Protein 3D55 (pdb70)

B-factor: mean 44.6, std 12.55, range [19.06, 83.66]

Sequence (320 aa):
MSISASEARQRLFPLIEQVNTDHQPVRITSRAGDAVLMSADDYDAWQETVYLLRSPENARRLMEAVARMSISASEARQRLFPLIEQVNTDHQPVRITSRAGDAVLMSADDYDAWQETVYLLRSPENARRLMEAVARDKAGHSAFTKSVDELRMMSISASEARQRLFPLIEQVNTDHQQPVRITSRAGDAVLMSADDYDAWQETVYLLRSPENARRLMEAVARDKAGHSAFTKSVDELREMMSISASEARQRLFPLIEQVNTDHQPVRITSRAGDAVLMSADDYDAWQETVYLLRSPENARRLMEAVSAFTKSVDELREMAGG

CATH classification: 3.40.1620.10 (+1 more: 6.10.250.330)

InterPro domains:
  IPR006442 Type II toxin-antitoxin system, antitoxin Phd/YefM [PF02604] (2-72)
  IPR036165 YefM-like superfamily [SSF143120] (3-73)
  IPR051405 phD/YefM antitoxin [PTHR33713] (2-87)

Structure (mmCIF, N/CA/C/O backbone):
data_3D55
#
_entry.id   3D55
#
_cell.length_a   64.848
_cell.length_b   64.776
_cell.length_c   83.486
_cell.angle_alpha   90.00
_cell.angle_beta   90.00
_cell.angle_gamma   90.00
#
_symmetry.space_group_name_H-M   'P 21 21 21'
#
loop_
_entity.id
_entity.type
_entity.pdbx_description
1 polymer 'Uncharacterized protein Rv3357/MT3465'
2 non-polymer 'SULFATE ION'
3 water water
#
loop_
_atom_site.group_PDB
_atom_site.id
_atom_site.type_symbol
_atom_site.label_atom_id
_atom_site.label_alt_id
_atom_site.label_comp_id
_atom_site.label_asym_id
_atom_site.label_entity_id
_atom_site.label_seq_id
_atom_site.pdbx_PDB_ins_code
_atom_site.Cartn_x
_atom_site.Cartn_y
_atom_site.Cartn_z
_atom_site.occupancy
_atom_site.B_iso_or_equiv
_atom_site.auth_seq_id
_atom_site.auth_comp_id
_atom_site.auth_asym_id
_atom_site.auth_atom_id
_atom_site.pdbx_PDB_model_num
ATOM 1 N N . MET A 1 1 ? 17.182 7.322 46.238 1.00 54.60 1 MET A N 1
ATOM 2 C CA . MET A 1 1 ? 17.060 6.116 47.173 1.00 53.35 1 MET A CA 1
ATOM 3 C C . MET A 1 1 ? 15.625 5.534 47.237 1.00 53.35 1 MET A C 1
ATOM 4 O O . MET A 1 1 ? 14.635 6.093 46.672 1.00 48.83 1 MET A O 1
ATOM 9 N N . SER A 1 2 ? 15.563 4.371 47.907 1.00 52.70 2 SER A N 1
ATOM 10 C CA . SER A 1 2 ? 14.432 3.472 47.910 1.00 53.40 2 SER A CA 1
ATOM 11 C C . SER A 1 2 ? 14.496 2.635 49.202 1.00 54.40 2 SER A C 1
ATOM 12 O O . SER A 1 2 ? 15.314 1.719 49.279 1.00 54.17 2 SER A O 1
ATOM 15 N N . ILE A 1 3 ? 13.627 2.945 50.172 1.00 54.07 3 ILE A N 1
ATOM 16 C CA . ILE A 1 3 ? 13.764 2.509 51.558 1.00 53.54 3 ILE A CA 1
ATOM 17 C C . ILE A 1 3 ? 12.386 2.145 52.207 1.00 53.11 3 ILE A C 1
ATOM 18 O O . ILE A 1 3 ? 11.300 2.304 51.571 1.00 51.57 3 ILE A O 1
ATOM 23 N N . SER A 1 4 ? 12.412 1.664 53.460 1.00 51.71 4 SER A N 1
ATOM 24 C CA . SER A 1 4 ? 11.160 1.381 54.205 1.00 49.52 4 SER A CA 1
ATOM 25 C C . SER A 1 4 ? 10.763 2.586 55.011 1.00 49.34 4 SER A C 1
ATOM 26 O O . SER A 1 4 ? 11.628 3.373 55.384 1.00 49.46 4 SER A O 1
ATOM 29 N N . ALA A 1 5 ? 9.478 2.694 55.352 1.00 49.41 5 ALA A N 1
ATOM 30 C CA . ALA A 1 5 ? 8.991 3.718 56.317 1.00 49.58 5 ALA A CA 1
ATOM 31 C C . ALA A 1 5 ? 9.718 3.795 57.640 1.00 50.55 5 ALA A C 1
ATOM 32 O O . ALA A 1 5 ? 10.073 4.893 58.068 1.00 51.30 5 ALA A O 1
ATOM 34 N N . SER A 1 6 ? 9.941 2.659 58.327 1.00 49.93 6 SER A N 1
ATOM 35 C CA . SER A 1 6 ? 10.788 2.766 59.540 1.00 49.29 6 SER A CA 1
ATOM 36 C C . SER A 1 6 ? 12.189 3.206 59.138 1.00 47.20 6 SER A C 1
ATOM 37 O O . SER A 1 6 ? 12.723 4.109 59.710 1.00 45.72 6 SER A O 1
ATOM 40 N N . GLU A 1 7 ? 12.783 2.586 58.107 1.00 48.76 7 GLU A N 1
ATOM 41 C CA . GLU A 1 7 ? 14.118 3.040 57.696 1.00 48.70 7 GLU A CA 1
ATOM 42 C C . GLU A 1 7 ? 14.002 4.567 57.387 1.00 49.24 7 GLU A C 1
ATOM 43 O O . GLU A 1 7 ? 14.828 5.358 57.792 1.00 49.66 7 GLU A O 1
ATOM 49 N N . ALA A 1 8 ? 12.902 4.972 56.763 1.00 48.25 8 ALA A N 1
ATOM 50 C CA . ALA A 1 8 ? 12.728 6.396 56.360 1.00 48.09 8 ALA A CA 1
ATOM 51 C C . ALA A 1 8 ? 12.406 7.322 57.555 1.00 48.02 8 ALA A C 1
ATOM 52 O O . ALA A 1 8 ? 12.766 8.484 57.584 1.00 41.70 8 ALA A O 1
ATOM 54 N N . ARG A 1 9 ? 11.700 6.774 58.545 1.00 49.65 9 ARG A N 1
ATOM 55 C CA . ARG A 1 9 ? 11.490 7.510 59.765 1.00 51.36 9 ARG A CA 1
ATOM 56 C C . ARG A 1 9 ? 12.786 7.825 60.539 1.00 52.07 9 ARG A C 1
ATOM 57 O O . ARG A 1 9 ? 13.057 8.962 60.888 1.00 51.91 9 ARG A O 1
ATOM 65 N N . GLN A 1 10 ? 13.632 6.842 60.784 1.00 53.74 10 GLN A N 1
ATOM 66 C CA . GLN A 1 10 ? 14.750 7.202 61.642 1.00 55.12 10 GLN A CA 1
ATOM 67 C C . GLN A 1 10 ? 15.763 8.035 60.847 1.00 55.12 10 GLN A C 1
ATOM 68 O O . GLN A 1 10 ? 16.326 9.020 61.357 1.00 52.13 10 GLN A O 1
ATOM 74 N N . ARG A 1 11 ? 15.859 7.719 59.545 1.00 54.96 11 ARG A N 1
ATOM 75 C CA . ARG A 1 11 ? 16.779 8.434 58.675 1.00 54.32 11 ARG A CA 1
ATOM 76 C C . ARG A 1 11 ? 16.227 9.755 58.093 1.00 54.24 11 ARG A C 1
ATOM 77 O O . ARG A 1 11 ? 16.865 10.343 57.233 1.00 55.09 11 ARG A O 1
ATOM 85 N N . LEU A 1 12 ? 15.060 10.227 58.546 1.00 53.05 12 LEU A N 1
ATOM 86 C CA . LEU A 1 12 ? 14.405 11.376 57.877 1.00 51.03 12 LEU A CA 1
ATOM 87 C C . LEU A 1 12 ? 15.208 12.655 57.672 1.00 49.52 12 LEU A C 1
ATOM 88 O O . LEU A 1 12 ? 15.037 13.286 56.646 1.00 49.36 12 LEU A O 1
ATOM 93 N N . PHE A 1 13 ? 16.002 13.112 58.636 1.00 48.40 13 PHE A N 1
ATOM 94 C CA . PHE A 1 13 ? 16.771 14.402 58.453 1.00 45.53 13 PHE A CA 1
ATOM 95 C C . PHE A 1 13 ? 17.887 14.349 57.353 1.00 44.70 13 PHE A C 1
ATOM 96 O O . PHE A 1 13 ? 18.064 15.290 56.605 1.00 41.05 13 PHE A O 1
ATOM 104 N N . PRO A 1 14 ? 18.666 13.251 57.321 1.00 43.71 14 PRO A N 1
ATOM 105 C CA . PRO A 1 14 ? 19.690 13.167 56.267 1.00 42.81 14 PRO A CA 1
ATOM 106 C C . PRO A 1 14 ? 19.009 13.025 54.888 1.00 41.74 14 PRO A C 1
ATOM 107 O O . PRO A 1 14 ? 19.504 13.532 53.934 1.00 42.51 14 PRO A O 1
ATOM 111 N N . LEU A 1 15 ? 17.870 12.373 54.863 1.00 42.40 15 LEU A N 1
ATOM 112 C CA . LEU A 1 15 ? 17.007 12.262 53.649 1.00 39.97 15 LEU A CA 1
ATOM 113 C C . LEU A 1 15 ? 16.657 13.614 53.125 1.00 38.87 15 LEU A C 1
ATOM 114 O O . LEU A 1 15 ? 16.780 13.850 51.931 1.00 35.55 15 LEU A O 1
ATOM 119 N N . ILE A 1 16 ? 16.294 14.549 53.972 1.00 39.79 16 ILE A N 1
ATOM 120 C CA . ILE A 1 16 ? 16.070 15.917 53.531 1.00 38.42 16 ILE A CA 1
ATOM 121 C C . ILE A 1 16 ? 17.303 16.678 53.030 1.00 38.45 16 ILE A C 1
ATOM 122 O O . ILE A 1 16 ? 17.205 17.477 52.147 1.00 35.38 16 ILE A O 1
ATOM 127 N N . GLU A 1 17 ? 18.466 16.437 53.592 1.00 38.96 17 GLU A N 1
ATOM 128 C CA . GLU A 1 17 ? 19.610 17.054 53.005 1.00 40.37 17 GLU A CA 1
ATOM 129 C C . GLU A 1 17 ? 19.823 16.288 51.678 1.00 38.54 17 GLU A C 1
ATOM 130 O O . GLU A 1 17 ? 20.199 16.916 50.670 1.00 37.75 17 GLU A O 1
ATOM 136 N N . GLN A 1 18 ? 19.619 14.965 51.678 1.00 34.95 18 GLN A N 1
ATOM 137 C CA . GLN A 1 18 ? 19.967 14.221 50.424 1.00 36.87 18 GLN A CA 1
ATOM 138 C C . GLN A 1 18 ? 19.153 14.745 49.222 1.00 36.75 18 GLN A C 1
ATOM 139 O O . GLN A 1 18 ? 19.685 15.131 48.193 1.00 35.08 18 GLN A O 1
ATOM 145 N N . VAL A 1 19 ? 17.855 14.924 49.449 1.00 36.52 19 VAL A N 1
ATOM 146 C CA . VAL A 1 19 ? 16.927 15.417 48.410 1.00 33.61 19 VAL A CA 1
ATOM 147 C C . VAL A 1 19 ? 17.251 16.850 47.889 1.00 34.02 19 VAL A C 1
ATOM 148 O O . VAL A 1 19 ? 17.247 17.129 46.649 1.00 34.10 19 VAL A O 1
ATOM 152 N N . ASN A 1 20 ? 17.578 17.754 48.809 1.00 32.75 20 ASN A N 1
ATOM 153 C CA . ASN A 1 20 ? 18.083 19.080 48.472 1.00 33.45 20 ASN A CA 1
ATOM 154 C C . ASN A 1 20 ? 19.425 19.139 47.876 1.00 33.88 20 ASN A C 1
ATOM 155 O O . ASN A 1 20 ? 19.847 20.210 47.490 1.00 32.64 20 ASN A O 1
ATOM 160 N N . THR A 1 21 ? 20.126 17.999 47.788 1.00 33.34 21 THR A N 1
ATOM 161 C CA . THR A 1 21 ? 21.446 18.005 47.254 1.00 33.83 21 THR A CA 1
ATOM 162 C C . THR A 1 21 ? 21.580 17.271 45.933 1.00 33.38 21 THR A C 1
ATOM 163 O O . THR A 1 21 ? 22.022 17.912 44.957 1.00 28.46 21 THR A O 1
ATOM 167 N N . ASP A 1 22 ? 21.180 15.979 45.902 1.00 33.81 22 ASP A N 1
ATOM 168 C CA . ASP A 1 22 ? 21.289 15.160 44.666 1.00 35.23 22 ASP A CA 1
ATOM 169 C C . ASP A 1 22 ? 19.993 15.297 43.842 1.00 36.84 22 ASP A C 1
ATOM 170 O O . ASP A 1 22 ? 19.881 14.716 42.786 1.00 35.40 22 ASP A O 1
ATOM 175 N N . HIS A 1 23 ? 18.993 16.043 44.353 1.00 35.64 23 HIS A N 1
ATOM 176 C CA . HIS A 1 23 ? 17.750 16.282 43.608 1.00 36.07 23 HIS A CA 1
ATOM 177 C C . HIS A 1 23 ? 17.009 15.047 43.028 1.00 38.05 23 HIS A C 1
ATOM 178 O O . HIS A 1 23 ? 16.332 15.115 42.000 1.00 41.02 23 HIS A O 1
ATOM 185 N N . GLN A 1 24 ? 17.176 13.928 43.691 1.00 36.87 24 GLN A N 1
ATOM 186 C CA . GLN A 1 24 ? 16.620 12.674 43.254 1.00 36.74 24 GLN A CA 1
ATOM 187 C C . GLN A 1 24 ? 15.517 12.344 44.250 1.00 35.24 24 GLN A C 1
ATOM 188 O O . GLN A 1 24 ? 15.648 12.631 45.455 1.00 38.46 24 GLN A O 1
ATOM 194 N N . PRO A 1 25 ? 14.388 11.810 43.782 1.00 36.42 25 PRO A N 1
ATOM 195 C CA . PRO A 1 25 ? 13.403 11.619 44.855 1.00 31.74 25 PRO A CA 1
ATOM 196 C C . PRO A 1 25 ? 13.714 10.339 45.698 1.00 34.17 25 PRO A C 1
ATOM 197 O O . PRO A 1 25 ? 14.514 9.467 45.283 1.00 34.52 25 PRO A O 1
ATOM 201 N N . VAL A 1 26 ? 13.109 10.233 46.887 1.00 29.49 26 VAL A N 1
ATOM 202 C CA . VAL A 1 26 ? 13.282 9.020 47.711 1.00 30.78 26 VAL A CA 1
ATOM 203 C C . VAL A 1 26 ? 11.954 8.338 47.832 1.00 33.35 26 VAL A C 1
ATOM 204 O O . VAL A 1 26 ? 11.029 8.966 48.392 1.00 31.71 26 VAL A O 1
ATOM 208 N N . ARG A 1 27 ? 11.883 7.107 47.308 1.00 34.49 27 ARG A N 1
ATOM 209 C CA . ARG A 1 27 ? 10.735 6.176 47.444 1.00 42.74 27 ARG A CA 1
ATOM 210 C C . ARG A 1 27 ? 10.733 5.458 48.790 1.00 45.50 27 ARG A C 1
ATOM 211 O O . ARG A 1 27 ? 11.703 4.758 49.153 1.00 44.49 27 ARG A O 1
ATOM 219 N N . ILE A 1 28 ? 9.659 5.697 49.537 1.00 48.79 28 ILE A N 1
ATOM 220 C CA . ILE A 1 28 ? 9.465 5.117 50.851 1.00 50.66 28 ILE A CA 1
ATOM 221 C C . ILE A 1 28 ? 8.346 4.086 50.735 1.00 53.18 28 ILE A C 1
ATOM 222 O O . ILE A 1 28 ? 7.199 4.417 50.319 1.00 52.16 28 ILE A O 1
ATOM 227 N N . THR A 1 29 ? 8.704 2.851 51.081 1.00 54.97 29 THR A N 1
ATOM 228 C CA . THR A 1 29 ? 7.789 1.709 51.175 1.00 58.61 29 THR A CA 1
ATOM 229 C C . THR A 1 29 ? 7.057 1.657 52.518 1.00 59.25 29 THR A C 1
ATOM 230 O O . THR A 1 29 ? 7.568 2.080 53.528 1.00 60.61 29 THR A O 1
ATOM 234 N N . SER A 1 30 ? 5.817 1.204 52.520 1.00 61.23 30 SER A N 1
ATOM 235 C CA . SER A 1 30 ? 5.091 0.954 53.774 1.00 61.99 30 SER A CA 1
ATOM 236 C C . SER A 1 30 ? 3.865 0.243 53.328 1.00 63.16 30 SER A C 1
ATOM 237 O O . SER A 1 30 ? 3.431 0.446 52.209 1.00 63.84 30 SER A O 1
ATOM 240 N N . ARG A 1 31 ? 3.300 -0.589 54.203 1.00 64.83 31 ARG A N 1
ATOM 241 C CA . ARG A 1 31 ? 2.096 -1.366 53.870 1.00 65.21 31 ARG A CA 1
ATOM 242 C C . ARG A 1 31 ? 0.860 -0.449 53.799 1.00 63.89 31 ARG A C 1
ATOM 243 O O . ARG A 1 31 ? -0.222 -0.873 53.442 1.00 64.72 31 ARG A O 1
ATOM 251 N N . ALA A 1 32 ? 1.064 0.828 54.084 1.00 63.45 32 ALA A N 1
ATOM 252 C CA . ALA A 1 32 ? 0.009 1.834 54.137 1.00 60.88 32 ALA A CA 1
ATOM 253 C C . ALA A 1 32 ? -0.003 2.718 52.860 1.00 59.40 32 ALA A C 1
ATOM 254 O O . ALA A 1 32 ? -0.723 3.744 52.781 1.00 59.98 32 ALA A O 1
ATOM 256 N N . GLY A 1 33 ? 0.789 2.320 51.862 1.00 56.24 33 GLY A N 1
ATOM 257 C CA . GLY A 1 33 ? 1.000 3.131 50.658 1.00 51.84 33 GLY A CA 1
ATOM 258 C C . GLY A 1 33 ? 2.476 3.539 50.529 1.00 49.26 33 GLY A C 1
ATOM 259 O O . GLY A 1 33 ? 3.187 3.647 51.500 1.00 46.95 33 GLY A O 1
ATOM 260 N N . ASP A 1 34 ? 2.937 3.686 49.288 1.00 46.45 34 ASP A N 1
ATOM 261 C CA . ASP A 1 34 ? 4.270 4.149 49.051 1.00 43.49 34 ASP A CA 1
ATOM 262 C C . ASP A 1 34 ? 4.184 5.681 48.991 1.00 38.89 34 ASP A C 1
ATOM 263 O O . ASP A 1 34 ? 3.119 6.276 48.685 1.00 35.08 34 ASP A O 1
ATOM 268 N N . ALA A 1 35 ? 5.305 6.327 49.288 1.00 36.31 35 ALA A N 1
ATOM 269 C CA . ALA A 1 35 ? 5.354 7.761 49.236 1.00 32.81 35 ALA A CA 1
ATOM 270 C C . ALA A 1 35 ? 6.703 8.119 48.634 1.00 32.84 35 ALA A C 1
ATOM 271 O O . ALA A 1 35 ? 7.572 7.296 48.623 1.00 32.52 35 ALA A O 1
ATOM 273 N N . VAL A 1 36 ? 6.793 9.293 48.016 1.00 30.33 36 VAL A N 1
ATOM 274 C CA . VAL A 1 36 ? 8.058 9.892 47.541 1.00 31.09 36 VAL A CA 1
ATOM 275 C C . VAL A 1 36 ? 8.407 11.147 48.389 1.00 28.63 36 VAL A C 1
ATOM 276 O O . VAL A 1 36 ? 7.545 11.906 48.669 1.00 28.46 36 VAL A O 1
ATOM 280 N N . LEU A 1 37 ? 9.658 11.285 48.764 1.00 28.95 37 LEU A N 1
ATOM 281 C CA . LEU A 1 37 ? 10.156 12.405 49.514 1.00 29.18 37 LEU A CA 1
ATOM 282 C C . LEU A 1 37 ? 10.964 13.095 48.463 1.00 29.33 37 LEU A C 1
ATOM 283 O O . LEU A 1 37 ? 11.843 12.436 47.862 1.00 28.02 37 LEU A O 1
ATOM 288 N N . MET A 1 38 ? 10.643 14.349 48.117 1.00 26.89 38 MET A N 1
ATOM 289 C CA . MET A 1 38 ? 11.521 15.122 47.214 1.00 30.22 38 MET A CA 1
ATOM 290 C C . MET A 1 38 ? 11.832 16.534 47.719 1.00 30.17 38 MET A C 1
ATOM 291 O O . MET A 1 38 ? 11.170 17.018 48.613 1.00 26.56 38 MET A O 1
ATOM 296 N N . SER A 1 39 ? 12.780 17.223 47.073 1.00 30.78 39 SER A N 1
ATOM 297 C CA . SER A 1 39 ? 13.139 18.536 47.640 1.00 33.38 39 SER A CA 1
ATOM 298 C C . SER A 1 39 ? 12.027 19.515 47.293 1.00 35.26 39 SER A C 1
ATOM 299 O O . SER A 1 39 ? 11.282 19.320 46.281 1.00 32.66 39 SER A O 1
ATOM 302 N N . ALA A 1 40 ? 11.847 20.542 48.136 1.00 31.90 40 ALA A N 1
ATOM 303 C CA . ALA A 1 40 ? 10.783 21.460 47.923 1.00 31.85 40 ALA A CA 1
ATOM 304 C C . ALA A 1 40 ? 10.903 22.383 46.725 1.00 31.97 40 ALA A C 1
ATOM 305 O O . ALA A 1 40 ? 9.913 22.654 46.101 1.00 31.80 40 ALA A O 1
ATOM 307 N N . ASP A 1 41 ? 12.139 22.833 46.444 1.00 33.73 41 ASP A N 1
ATOM 308 C CA . ASP A 1 41 ? 12.546 23.521 45.246 1.00 32.61 41 ASP A CA 1
ATOM 309 C C . ASP A 1 41 ? 12.201 22.722 43.939 1.00 33.84 41 ASP A C 1
ATOM 310 O O . ASP A 1 41 ? 11.635 23.292 42.968 1.00 32.57 41 ASP A O 1
ATOM 315 N N . ASP A 1 42 ? 12.421 21.384 43.963 1.00 32.75 42 ASP A N 1
ATOM 316 C CA . ASP A 1 42 ? 12.055 20.545 42.847 1.00 29.96 42 ASP A CA 1
ATOM 317 C C . ASP A 1 42 ? 10.577 20.497 42.694 1.00 29.49 42 ASP A C 1
ATOM 318 O O . ASP A 1 42 ? 10.074 20.666 41.597 1.00 28.51 42 ASP A O 1
ATOM 323 N N . TYR A 1 43 ? 9.826 20.235 43.779 1.00 27.62 43 TYR A N 1
ATOM 324 C CA . TYR A 1 43 ? 8.403 20.233 43.643 1.00 28.20 43 TYR A CA 1
ATOM 325 C C . TYR A 1 43 ? 7.802 21.547 43.039 1.00 30.38 43 TYR A C 1
ATOM 326 O O . TYR A 1 43 ? 6.845 21.515 42.237 1.00 29.62 43 TYR A O 1
ATOM 335 N N . ASP A 1 44 ? 8.209 22.669 43.650 1.00 30.18 44 ASP A N 1
ATOM 336 C CA . ASP A 1 44 ? 7.766 24.019 43.237 1.00 32.75 44 ASP A CA 1
ATOM 337 C C . ASP A 1 44 ? 8.177 24.268 41.840 1.00 30.64 44 ASP A C 1
ATOM 338 O O . ASP A 1 44 ? 7.389 24.798 41.139 1.00 32.99 44 ASP A O 1
ATOM 343 N N . ALA A 1 45 ? 9.422 24.008 41.448 1.00 28.95 45 ALA A N 1
ATOM 344 C CA . ALA A 1 45 ? 9.734 24.275 40.044 1.00 32.28 45 ALA A CA 1
ATOM 345 C C . ALA A 1 45 ? 8.877 23.433 39.080 1.00 31.93 45 ALA A C 1
ATOM 346 O O . ALA A 1 45 ? 8.533 23.894 37.977 1.00 29.86 45 ALA A O 1
ATOM 348 N N . TRP A 1 46 ? 8.625 22.154 39.463 1.00 30.25 46 TRP A N 1
ATOM 349 C CA . TRP A 1 46 ? 7.811 21.271 38.586 1.00 30.74 46 TRP A CA 1
ATOM 350 C C . TRP A 1 46 ? 6.410 21.786 38.415 1.00 30.55 46 TRP A C 1
ATOM 351 O O . TRP A 1 46 ? 5.937 22.062 37.304 1.00 32.52 46 TRP A O 1
ATOM 362 N N . GLN A 1 47 ? 5.736 21.992 39.534 1.00 29.77 47 GLN A N 1
ATOM 363 C CA . GLN A 1 47 ? 4.397 22.518 39.484 1.00 30.42 47 GLN A CA 1
ATOM 364 C C . GLN A 1 47 ? 4.334 23.863 38.762 1.00 30.72 47 GLN A C 1
ATOM 365 O O . GLN A 1 47 ? 3.387 24.091 37.963 1.00 29.01 47 GLN A O 1
ATOM 371 N N . GLU A 1 48 ? 5.342 24.712 38.978 1.00 30.91 48 GLU A N 1
ATOM 372 C CA . GLU A 1 48 ? 5.309 26.097 38.300 1.00 32.35 48 GLU A CA 1
ATOM 373 C C . GLU A 1 48 ? 5.460 25.956 36.777 1.00 30.01 48 GLU A C 1
ATOM 374 O O . GLU A 1 48 ? 4.906 26.677 35.982 1.00 29.64 48 GLU A O 1
ATOM 380 N N . THR A 1 49 ? 6.323 25.037 36.386 1.00 29.63 49 THR A N 1
ATOM 381 C CA . THR A 1 49 ? 6.589 24.823 34.931 1.00 27.50 49 THR A CA 1
ATOM 382 C C . THR A 1 49 ? 5.337 24.300 34.260 1.00 29.42 49 THR A C 1
ATOM 383 O O . THR A 1 49 ? 4.922 24.782 33.178 1.00 28.68 49 THR A O 1
ATOM 387 N N . VAL A 1 50 ? 4.658 23.361 34.947 1.00 27.31 50 VAL A N 1
ATOM 388 C CA . VAL A 1 50 ? 3.483 22.810 34.432 1.00 29.04 50 VAL A CA 1
ATOM 389 C C . VAL A 1 50 ? 2.393 23.898 34.242 1.00 29.81 50 VAL A C 1
ATOM 390 O O . VAL A 1 50 ? 1.672 23.935 33.201 1.00 30.96 50 VAL A O 1
ATOM 394 N N . TYR A 1 51 ? 2.263 24.763 35.273 1.00 29.80 51 TYR A N 1
ATOM 395 C CA . TYR A 1 51 ? 1.301 25.888 35.238 1.00 33.60 51 TYR A CA 1
ATOM 396 C C . TYR A 1 51 ? 1.604 26.838 34.062 1.00 32.64 51 TYR A C 1
ATOM 397 O O . TYR A 1 51 ? 0.696 27.297 33.360 1.00 32.98 51 TYR A O 1
ATOM 406 N N . LEU A 1 52 ? 2.891 27.096 33.842 1.00 34.43 52 LEU A N 1
ATOM 407 C CA . LEU A 1 52 ? 3.350 28.035 32.764 1.00 34.49 52 LEU A CA 1
ATOM 408 C C . LEU A 1 52 ? 3.111 27.442 31.369 1.00 36.14 52 LEU A C 1
ATOM 409 O O . LEU A 1 52 ? 2.861 28.191 30.355 1.00 34.64 52 LEU A O 1
ATOM 414 N N . LEU A 1 53 ? 3.236 26.108 31.294 1.00 34.11 53 LEU A N 1
ATOM 415 C CA . LEU A 1 53 ? 2.912 25.330 30.086 1.00 32.15 53 LEU A CA 1
ATOM 416 C C . LEU A 1 53 ? 1.461 25.422 29.602 1.00 34.33 53 LEU A C 1
ATOM 417 O O . LEU A 1 53 ? 1.116 24.878 28.532 1.00 32.97 53 LEU A O 1
ATOM 422 N N . ARG A 1 54 ? 0.567 25.998 30.394 1.00 35.45 54 ARG A N 1
ATOM 423 C CA . ARG A 1 54 ? -0.765 26.319 29.887 1.00 36.79 54 ARG A CA 1
ATOM 424 C C . ARG A 1 54 ? -0.732 27.126 28.565 1.00 37.86 54 ARG A C 1
ATOM 425 O O . ARG A 1 54 ? -1.623 26.999 27.729 1.00 37.67 54 ARG A O 1
ATOM 433 N N . SER A 1 55 ? 0.236 28.002 28.401 1.00 38.75 55 SER A N 1
ATOM 434 C CA . SER A 1 55 ? 0.253 28.737 27.116 1.00 40.87 55 SER A CA 1
ATOM 435 C C . SER A 1 55 ? 1.438 28.290 26.376 1.00 40.32 55 SER A C 1
ATOM 436 O O . SER A 1 55 ? 2.500 28.271 26.929 1.00 42.89 55 SER A O 1
ATOM 439 N N . PRO A 1 56 ? 1.270 27.960 25.119 1.00 41.05 56 PRO A N 1
ATOM 440 C CA . PRO A 1 56 ? 2.404 27.489 24.319 1.00 42.32 56 PRO A CA 1
ATOM 441 C C . PRO A 1 56 ? 3.379 28.599 23.991 1.00 42.86 56 PRO A C 1
ATOM 442 O O . PRO A 1 56 ? 4.552 28.347 23.654 1.00 43.70 56 PRO A O 1
ATOM 446 N N . GLU A 1 57 ? 2.864 29.824 23.988 1.00 43.19 57 GLU A N 1
ATOM 447 C CA . GLU A 1 57 ? 3.745 30.923 23.673 1.00 43.47 57 GLU A CA 1
ATOM 448 C C . GLU A 1 57 ? 4.772 31.091 24.786 1.00 43.49 57 GLU A C 1
ATOM 449 O O . GLU A 1 57 ? 5.922 31.379 24.487 1.00 42.84 57 GLU A O 1
ATOM 455 N N . ASN A 1 58 ? 4.340 30.846 26.039 1.00 42.55 58 ASN A N 1
ATOM 456 C CA . ASN A 1 58 ? 5.198 30.805 27.232 1.00 41.60 58 ASN A CA 1
ATOM 457 C C . ASN A 1 58 ? 6.380 29.891 27.068 1.00 41.03 58 ASN A C 1
ATOM 458 O O . ASN A 1 58 ? 7.513 30.255 27.414 1.00 42.74 58 ASN A O 1
ATOM 463 N N . ALA A 1 59 ? 6.146 28.710 26.486 1.00 39.77 59 ALA A N 1
ATOM 464 C CA . ALA A 1 59 ? 7.291 27.790 26.273 1.00 37.33 59 ALA A CA 1
ATOM 465 C C . ALA A 1 59 ? 8.334 28.463 25.357 1.00 35.52 59 ALA A C 1
ATOM 466 O O . ALA A 1 59 ? 9.543 28.487 25.596 1.00 35.55 59 ALA A O 1
ATOM 468 N N . ARG A 1 60 ? 7.819 29.101 24.311 1.00 37.79 60 ARG A N 1
ATOM 469 C CA . ARG A 1 60 ? 8.647 29.695 23.309 1.00 38.53 60 ARG A CA 1
ATOM 470 C C . ARG A 1 60 ? 9.440 30.825 23.982 1.00 39.33 60 ARG A C 1
ATOM 471 O O . ARG A 1 60 ? 10.657 30.977 23.722 1.00 40.73 60 ARG A O 1
ATOM 479 N N . ARG A 1 61 ? 8.765 31.522 24.887 1.00 38.23 61 ARG A N 1
ATOM 480 C CA . ARG A 1 61 ? 9.356 32.579 25.740 1.00 42.70 61 ARG A CA 1
ATOM 481 C C . ARG A 1 61 ? 10.324 32.015 26.804 1.00 41.31 61 ARG A C 1
ATOM 482 O O . ARG A 1 61 ? 11.372 32.581 27.027 1.00 40.77 61 ARG A O 1
ATOM 490 N N . LEU A 1 62 ? 9.994 30.881 27.415 1.00 42.94 62 LEU A N 1
ATOM 491 C CA . LEU A 1 62 ? 11.047 30.237 28.264 1.00 45.89 62 LEU A CA 1
ATOM 492 C C . LEU A 1 62 ? 12.252 29.968 27.378 1.00 47.50 62 LEU A C 1
ATOM 493 O O . LEU A 1 62 ? 13.321 30.503 27.600 1.00 47.67 62 LEU A O 1
ATOM 498 N N . MET A 1 63 ? 12.041 29.283 26.264 1.00 50.65 63 MET A N 1
ATOM 499 C CA . MET A 1 63 ? 13.141 28.963 25.349 1.00 51.39 63 MET A CA 1
ATOM 500 C C . MET A 1 63 ? 13.995 30.136 24.839 1.00 52.13 63 MET A C 1
ATOM 501 O O . MET A 1 63 ? 15.235 30.079 24.841 1.00 49.83 63 MET A O 1
ATOM 506 N N . GLU A 1 64 ? 13.333 31.158 24.291 1.00 54.46 64 GLU A N 1
ATOM 507 C CA . GLU A 1 64 ? 14.061 32.279 23.639 1.00 56.97 64 GLU A CA 1
ATOM 508 C C . GLU A 1 64 ? 15.012 32.970 24.630 1.00 57.62 64 GLU A C 1
ATOM 509 O O . GLU A 1 64 ? 16.131 33.430 24.284 1.00 58.32 64 GLU A O 1
ATOM 515 N N . ALA A 1 65 ? 14.558 32.958 25.875 1.00 58.15 65 ALA A N 1
ATOM 516 C CA . ALA A 1 65 ? 15.114 33.740 26.971 1.00 59.53 65 ALA A CA 1
ATOM 517 C C . ALA A 1 65 ? 16.383 33.090 27.539 1.00 60.18 65 ALA A C 1
ATOM 518 O O . ALA A 1 65 ? 17.377 33.787 27.760 1.00 59.22 65 ALA A O 1
ATOM 520 N N . VAL A 1 66 ? 16.336 31.765 27.766 1.00 60.23 66 VAL A N 1
ATOM 521 C CA . VAL A 1 66 ? 17.509 31.034 28.231 1.00 60.55 66 VAL A CA 1
ATOM 522 C C . VAL A 1 66 ? 18.630 31.242 27.214 1.00 62.03 66 VAL A C 1
ATOM 523 O O . VAL A 1 66 ? 19.794 31.434 27.593 1.00 62.08 66 VAL A O 1
ATOM 527 N N . ALA A 1 67 ? 18.251 31.260 25.935 1.00 63.83 67 ALA A N 1
ATOM 528 C CA . ALA A 1 67 ? 19.197 31.430 24.816 1.00 65.37 67 ALA A CA 1
ATOM 529 C C . ALA A 1 67 ? 19.744 32.875 24.647 1.00 66.61 67 ALA A C 1
ATOM 530 O O . ALA A 1 67 ? 20.537 33.125 23.743 1.00 66.41 67 ALA A O 1
ATOM 532 N N . ARG A 1 68 ? 19.344 33.806 25.529 1.00 67.09 68 ARG A N 1
ATOM 533 C CA . ARG A 1 68 ? 19.794 35.194 25.458 1.00 68.24 68 ARG A CA 1
ATOM 534 C C . ARG A 1 68 ? 21.253 35.390 25.846 1.00 68.38 68 ARG A C 1
ATOM 535 O O . ARG A 1 68 ? 22.089 35.713 24.996 1.00 69.07 68 ARG A O 1
ATOM 543 N N . MET B 1 1 ? 0.715 26.158 55.876 1.00 62.67 1 MET B N 1
ATOM 544 C CA . MET B 1 1 ? 0.239 24.809 56.289 1.00 62.43 1 MET B CA 1
ATOM 545 C C . MET B 1 1 ? 1.376 23.778 56.232 1.00 60.71 1 MET B C 1
ATOM 546 O O . MET B 1 1 ? 1.151 22.610 55.923 1.00 60.88 1 MET B O 1
ATOM 551 N N . SER B 1 2 ? 2.607 24.178 56.547 1.00 58.90 2 SER B N 1
ATOM 552 C CA . SER B 1 2 ? 3.687 23.165 56.597 1.00 56.81 2 SER B CA 1
ATOM 553 C C . SER B 1 2 ? 3.839 22.561 57.989 1.00 54.95 2 SER B C 1
ATOM 554 O O . SER B 1 2 ? 3.124 22.988 58.905 1.00 55.63 2 SER B O 1
ATOM 557 N N . ILE B 1 3 ? 4.725 21.555 58.114 1.00 51.32 3 ILE B N 1
ATOM 558 C CA . ILE B 1 3 ? 5.091 20.867 59.361 1.00 49.69 3 ILE B CA 1
ATOM 559 C C . ILE B 1 3 ? 6.581 20.668 59.439 1.00 48.81 3 ILE B C 1
ATOM 560 O O . ILE B 1 3 ? 7.228 20.388 58.404 1.00 47.21 3 ILE B O 1
ATOM 565 N N . SER B 1 4 ? 7.113 20.796 60.661 1.00 45.23 4 SER B N 1
ATOM 566 C CA . SER B 1 4 ? 8.537 20.737 60.896 1.00 43.26 4 SER B CA 1
ATOM 567 C C . SER B 1 4 ? 8.956 19.291 60.590 1.00 42.17 4 SER B C 1
ATOM 568 O O . SER B 1 4 ? 8.166 18.344 60.759 1.00 39.51 4 SER B O 1
ATOM 571 N N . ALA B 1 5 ? 10.208 19.138 60.236 1.00 40.26 5 ALA B N 1
ATOM 572 C CA . ALA B 1 5 ? 10.765 17.818 60.074 1.00 42.50 5 ALA B CA 1
ATOM 573 C C . ALA B 1 5 ? 10.598 16.969 61.354 1.00 43.07 5 ALA B C 1
ATOM 574 O O . ALA B 1 5 ? 10.155 15.806 61.280 1.00 43.23 5 ALA B O 1
ATOM 576 N N . SER B 1 6 ? 10.860 17.555 62.531 1.00 45.27 6 SER B N 1
ATOM 577 C CA . SER B 1 6 ? 10.753 16.776 63.793 1.00 46.15 6 SER B CA 1
ATOM 578 C C . SER B 1 6 ? 9.329 16.288 63.936 1.00 46.68 6 SER B C 1
ATOM 579 O O . SER B 1 6 ? 9.113 15.124 64.186 1.00 47.36 6 SER B O 1
ATOM 582 N N . GLU B 1 7 ? 8.353 17.162 63.731 1.00 45.88 7 GLU B N 1
ATOM 583 C CA . GLU B 1 7 ? 6.970 16.676 63.806 1.00 47.67 7 GLU B CA 1
ATOM 584 C C . GLU B 1 7 ? 6.735 15.573 62.759 1.00 47.04 7 GLU B C 1
ATOM 585 O O . GLU B 1 7 ? 6.059 14.562 63.040 1.00 45.72 7 GLU B O 1
ATOM 591 N N . ALA B 1 8 ? 7.385 15.720 61.591 1.00 46.34 8 ALA B N 1
ATOM 592 C CA . ALA B 1 8 ? 7.226 14.761 60.462 1.00 46.04 8 ALA B CA 1
ATOM 593 C C . ALA B 1 8 ? 7.802 13.403 60.797 1.00 46.06 8 ALA B C 1
ATOM 594 O O . ALA B 1 8 ? 7.227 12.354 60.452 1.00 47.66 8 ALA B O 1
ATOM 596 N N . ARG B 1 9 ? 8.953 13.395 61.467 1.00 46.76 9 ARG B N 1
ATOM 597 C CA . ARG B 1 9 ? 9.677 12.131 61.671 1.00 46.62 9 ARG B CA 1
ATOM 598 C C . ARG B 1 9 ? 8.878 11.327 62.678 1.00 47.62 9 ARG B C 1
ATOM 599 O O . ARG B 1 9 ? 8.700 10.095 62.546 1.00 44.87 9 ARG B O 1
ATOM 607 N N . GLN B 1 10 ? 8.292 12.080 63.604 1.00 48.79 10 GLN B N 1
ATOM 608 C CA . GLN B 1 10 ? 7.398 11.559 64.618 1.00 50.69 10 GLN B CA 1
ATOM 609 C C . GLN B 1 10 ? 6.219 10.861 63.995 1.00 50.62 10 GLN B C 1
ATOM 610 O O . GLN B 1 10 ? 6.017 9.641 64.167 1.00 50.95 10 GLN B O 1
ATOM 616 N N . ARG B 1 11 ? 5.462 11.662 63.251 1.00 50.64 11 ARG B N 1
ATOM 617 C CA . ARG B 1 11 ? 4.215 11.282 62.621 1.00 51.05 11 ARG B CA 1
ATOM 618 C C . ARG B 1 11 ? 4.356 10.666 61.177 1.00 50.34 11 ARG B C 1
ATOM 619 O O . ARG B 1 11 ? 3.430 10.728 60.377 1.00 48.50 11 ARG B O 1
ATOM 627 N N . LEU B 1 12 ? 5.527 10.105 60.844 1.00 50.20 12 LEU B N 1
ATOM 628 C CA . LEU B 1 12 ? 5.781 9.694 59.438 1.00 49.42 12 LEU B CA 1
ATOM 629 C C . LEU B 1 12 ? 4.698 8.761 58.921 1.00 50.00 12 LEU B C 1
ATOM 630 O O . LEU B 1 12 ? 4.049 9.032 57.897 1.00 49.14 12 LEU B O 1
ATOM 635 N N . PHE B 1 13 ? 4.502 7.667 59.659 1.00 50.53 13 PHE B N 1
ATOM 636 C CA . PHE B 1 13 ? 3.482 6.659 59.361 1.00 51.26 13 PHE B CA 1
ATOM 637 C C . PHE B 1 13 ? 2.085 7.164 59.075 1.00 50.77 13 PHE B C 1
ATOM 638 O O . PHE B 1 13 ? 1.513 6.846 58.020 1.00 51.99 13 PHE B O 1
ATOM 646 N N . PRO B 1 14 ? 1.499 7.925 60.010 1.00 50.90 14 PRO B N 1
ATOM 647 C CA . PRO B 1 14 ? 0.237 8.639 59.743 1.00 50.04 14 PRO B CA 1
ATOM 648 C C . PRO B 1 14 ? 0.359 9.697 58.602 1.00 49.47 14 PRO B C 1
ATOM 649 O O . PRO B 1 14 ? -0.592 9.956 57.883 1.00 48.47 14 PRO B O 1
ATOM 653 N N . LEU B 1 15 ? 1.516 10.330 58.461 1.00 48.85 15 LEU B N 1
ATOM 654 C CA . LEU B 1 15 ? 1.710 11.232 57.300 1.00 46.89 15 LEU B CA 1
ATOM 655 C C . LEU B 1 15 ? 1.668 10.419 55.982 1.00 45.69 15 LEU B C 1
ATOM 656 O O . LEU B 1 15 ? 1.020 10.845 55.028 1.00 44.25 15 LEU B O 1
ATOM 661 N N . ILE B 1 16 ? 2.319 9.241 55.961 1.00 45.15 16 ILE B N 1
ATOM 662 C CA . ILE B 1 16 ? 2.341 8.346 54.785 1.00 44.14 16 ILE B CA 1
ATOM 663 C C . ILE B 1 16 ? 0.951 7.832 54.343 1.00 45.58 16 ILE B C 1
ATOM 664 O O . ILE B 1 16 ? 0.660 7.791 53.150 1.00 44.28 16 ILE B O 1
ATOM 669 N N . GLU B 1 17 ? 0.146 7.343 55.294 1.00 45.41 17 GLU B N 1
ATOM 670 C CA . GLU B 1 17 ? -1.219 6.845 55.075 1.00 44.57 17 GLU B CA 1
ATOM 671 C C . GLU B 1 17 ? -2.035 8.003 54.468 1.00 43.17 17 GLU B C 1
ATOM 672 O O . GLU B 1 17 ? -2.900 7.850 53.605 1.00 44.78 17 GLU B O 1
ATOM 678 N N . GLN B 1 18 ? -1.754 9.187 54.957 1.00 41.92 18 GLN B N 1
ATOM 679 C CA . GLN B 1 18 ? -2.566 10.366 54.729 1.00 41.48 18 GLN B CA 1
ATOM 680 C C . GLN B 1 18 ? -2.292 10.976 53.364 1.00 42.31 18 GLN B C 1
ATOM 681 O O . GLN B 1 18 ? -3.213 11.435 52.648 1.00 41.05 18 GLN B O 1
ATOM 687 N N . VAL B 1 19 ? -1.010 11.024 53.025 1.00 40.76 19 VAL B N 1
ATOM 688 C CA . VAL B 1 19 ? -0.621 11.402 51.671 1.00 42.86 19 VAL B CA 1
ATOM 689 C C . VAL B 1 19 ? -1.258 10.433 50.619 1.00 42.89 19 VAL B C 1
ATOM 690 O O . VAL B 1 19 ? -1.579 10.837 49.509 1.00 40.80 19 VAL B O 1
ATOM 694 N N . ASN B 1 20 ? -1.498 9.178 51.003 1.00 44.30 20 ASN B N 1
ATOM 695 C CA . ASN B 1 20 ? -2.092 8.202 50.097 1.00 46.22 20 ASN B CA 1
ATOM 696 C C . ASN B 1 20 ? -3.638 8.210 50.173 1.00 48.58 20 ASN B C 1
ATOM 697 O O . ASN B 1 20 ? -4.293 8.150 49.152 1.00 50.31 20 ASN B O 1
ATOM 702 N N . THR B 1 21 ? -4.211 8.214 51.379 1.00 49.58 21 THR B N 1
ATOM 703 C CA . THR B 1 21 ? -5.683 8.485 51.557 1.00 49.52 21 THR B CA 1
ATOM 704 C C . THR B 1 21 ? -6.172 9.813 51.032 1.00 50.03 21 TH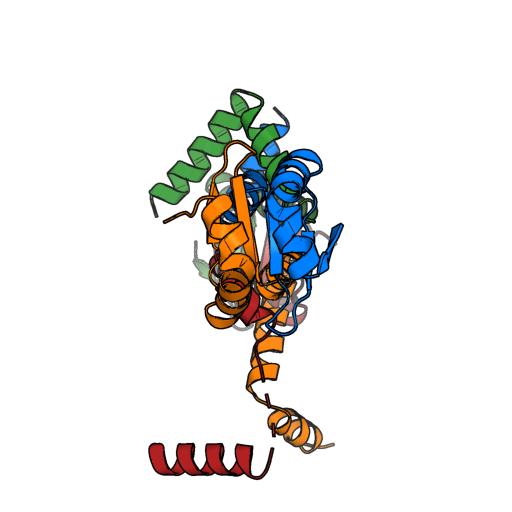R B C 1
ATOM 705 O O . THR B 1 21 ? -7.142 9.855 50.310 1.00 49.80 21 THR B O 1
ATOM 709 N N . ASP B 1 22 ? -5.619 10.942 51.440 1.00 50.32 22 ASP B N 1
ATOM 710 C CA . ASP B 1 22 ? -6.221 12.165 50.865 1.00 50.63 22 ASP B CA 1
ATOM 711 C C . ASP B 1 22 ? -5.509 12.637 49.571 1.00 50.53 22 ASP B C 1
ATOM 712 O O . ASP B 1 22 ? -5.952 13.547 48.908 1.00 49.87 22 ASP B O 1
ATOM 717 N N . HIS B 1 23 ? -4.370 12.015 49.246 1.00 50.76 23 HIS B N 1
ATOM 718 C CA . HIS B 1 23 ? -3.577 12.396 48.062 1.00 51.07 23 HIS B CA 1
ATOM 719 C C . HIS B 1 23 ? -3.015 13.827 48.025 1.00 49.62 23 HIS B C 1
ATOM 720 O O . HIS B 1 23 ? -2.522 14.229 46.987 1.00 48.87 23 HIS B O 1
ATOM 727 N N . GLN B 1 24 ? -3.069 14.582 49.131 1.00 46.74 24 GLN B N 1
ATOM 728 C CA . GLN B 1 24 ? -2.493 15.939 49.162 1.00 47.82 24 GLN B CA 1
ATOM 729 C C . GLN B 1 24 ? -1.052 15.965 49.701 1.00 44.92 24 GLN B C 1
ATOM 730 O O . GLN B 1 24 ? -0.832 15.568 50.826 1.00 48.38 24 GLN B O 1
ATOM 736 N N . PRO B 1 25 ? -0.097 16.526 48.931 1.00 42.00 25 PRO B N 1
ATOM 737 C CA . PRO B 1 25 ? 1.320 16.579 49.332 1.00 38.34 25 PRO B CA 1
ATOM 738 C C . PRO B 1 25 ? 1.532 17.414 50.645 1.00 38.72 25 PRO B C 1
ATOM 739 O O . PRO B 1 25 ? 0.858 18.385 50.844 1.00 38.18 25 PRO B O 1
ATOM 743 N N . VAL B 1 26 ? 2.433 17.005 51.528 1.00 38.13 26 VAL B N 1
ATOM 744 C CA . VAL B 1 26 ? 2.677 17.777 52.784 1.00 39.41 26 VAL B CA 1
ATOM 745 C C . VAL B 1 26 ? 4.071 18.429 52.712 1.00 37.38 26 VAL B C 1
ATOM 746 O O . VAL B 1 26 ? 5.040 17.834 52.208 1.00 33.91 26 VAL B O 1
ATOM 750 N N . ARG B 1 27 ? 4.161 19.642 53.213 1.00 38.07 27 ARG B N 1
ATOM 751 C CA . ARG B 1 27 ? 5.367 20.413 53.012 1.00 40.85 27 ARG B CA 1
ATOM 752 C C . ARG B 1 27 ? 6.099 20.340 54.338 1.00 41.39 27 ARG B C 1
ATOM 753 O O . ARG B 1 27 ? 5.471 20.414 55.387 1.00 40.61 27 ARG B O 1
ATOM 761 N N . ILE B 1 28 ? 7.403 20.090 54.272 1.00 42.60 28 ILE B N 1
ATOM 762 C CA . ILE B 1 28 ? 8.257 19.921 55.460 1.00 42.07 28 ILE B CA 1
ATOM 763 C C . ILE B 1 28 ? 9.393 20.934 55.436 1.00 45.01 28 ILE B C 1
ATOM 764 O O . ILE B 1 28 ? 10.196 21.053 54.466 1.00 45.53 28 ILE B O 1
ATOM 769 N N . THR B 1 29 ? 9.483 21.645 56.545 1.00 45.84 29 THR B N 1
ATOM 770 C CA . THR B 1 29 ? 10.371 22.780 56.704 1.00 46.92 29 THR B CA 1
ATOM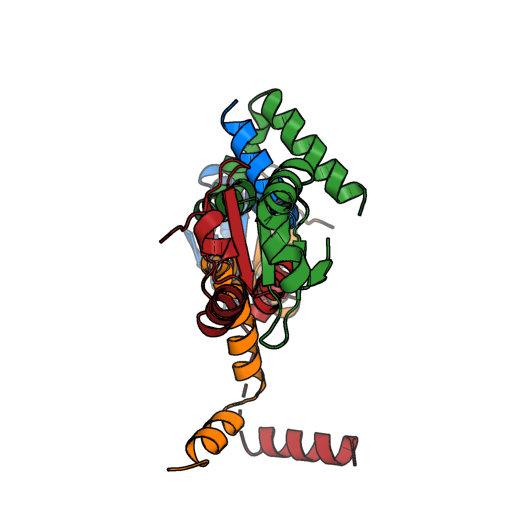 771 C C . THR B 1 29 ? 11.364 22.419 57.750 1.00 46.41 29 THR B C 1
ATOM 772 O O . THR B 1 29 ? 11.008 22.006 58.832 1.00 47.72 29 THR B O 1
ATOM 776 N N . SER B 1 30 ? 12.632 22.544 57.427 1.00 46.77 30 SER B N 1
ATOM 777 C CA . SER B 1 30 ? 13.672 22.256 58.417 1.00 45.85 30 SER B CA 1
ATOM 778 C C . SER B 1 30 ? 14.919 23.110 58.269 1.00 45.11 30 SER B C 1
ATOM 779 O O . SER B 1 30 ? 15.093 23.900 57.324 1.00 45.91 30 SER B O 1
ATOM 782 N N . ARG B 1 31 ? 15.741 23.009 59.292 1.00 45.02 31 ARG B N 1
ATOM 783 C CA . ARG B 1 31 ? 17.019 23.639 59.378 1.00 46.46 31 ARG B CA 1
ATOM 784 C C . ARG B 1 31 ? 17.922 22.896 58.415 1.00 45.56 31 ARG B C 1
ATOM 785 O O . ARG B 1 31 ? 19.005 23.365 58.073 1.00 45.31 31 ARG B O 1
ATOM 793 N N . ALA B 1 32 ? 17.492 21.704 58.024 1.00 43.50 32 ALA B N 1
ATOM 794 C CA . ALA B 1 32 ? 18.220 20.924 57.020 1.00 45.73 32 ALA B CA 1
ATOM 795 C C . ALA B 1 32 ? 17.801 21.231 55.575 1.00 44.23 32 ALA B C 1
ATOM 796 O O . ALA B 1 32 ? 18.330 20.631 54.650 1.00 46.06 32 ALA B O 1
ATOM 798 N N . GLY B 1 33 ? 16.840 22.121 55.393 1.00 43.48 33 GLY B N 1
ATOM 799 C CA . GLY B 1 33 ? 16.170 22.266 54.063 1.00 40.83 33 GLY B CA 1
ATOM 800 C C . GLY B 1 33 ? 14.701 21.936 54.028 1.00 38.88 33 GLY B C 1
ATOM 801 O O . GLY B 1 33 ? 14.153 21.474 55.051 1.00 38.68 33 GLY B O 1
ATOM 802 N N . ASP B 1 34 ? 14.012 22.247 52.904 1.00 34.21 34 ASP B N 1
ATOM 803 C CA . ASP B 1 34 ? 12.630 21.999 52.851 1.00 35.45 34 ASP B CA 1
ATOM 804 C C . ASP B 1 34 ? 12.323 20.768 51.928 1.00 34.23 34 ASP B C 1
ATOM 805 O O . ASP B 1 34 ? 13.099 20.518 50.985 1.00 34.06 34 ASP B O 1
ATOM 810 N N . ALA B 1 35 ? 11.268 20.000 52.211 1.00 34.86 35 ALA B N 1
ATOM 811 C CA . ALA B 1 35 ? 10.922 18.763 51.420 1.00 32.38 35 ALA B CA 1
ATOM 812 C C . ALA B 1 35 ? 9.431 18.746 51.183 1.00 32.83 35 ALA B C 1
ATOM 813 O O . ALA B 1 35 ? 8.660 19.528 51.836 1.00 32.64 35 ALA B O 1
ATOM 815 N N . VAL B 1 36 ? 9.008 17.867 50.298 1.00 31.82 36 VAL B N 1
ATOM 816 C CA . VAL B 1 36 ? 7.552 17.602 50.129 1.00 32.68 36 VAL B CA 1
ATOM 817 C C . VAL B 1 36 ? 7.446 16.116 50.141 1.00 30.52 36 VAL B C 1
ATOM 818 O O . VAL B 1 36 ? 8.300 15.421 49.570 1.00 30.37 36 VAL B O 1
ATOM 822 N N . LEU B 1 37 ? 6.464 15.618 50.839 1.00 30.72 37 LEU B N 1
ATOM 823 C CA . LEU B 1 37 ? 6.215 14.246 50.907 1.00 32.67 37 LEU B CA 1
ATOM 824 C C . LEU B 1 37 ? 4.862 14.125 50.227 1.00 32.86 37 LEU B C 1
ATOM 825 O O . LEU B 1 37 ? 3.959 14.855 50.609 1.00 35.40 37 LEU B O 1
ATOM 830 N N . MET B 1 38 ? 4.695 13.158 49.316 1.00 33.07 38 MET B N 1
ATOM 831 C CA . MET B 1 38 ? 3.448 12.945 48.557 1.00 33.26 38 MET B CA 1
ATOM 832 C C . MET B 1 38 ? 3.243 11.468 48.185 1.00 33.63 38 MET B C 1
ATOM 833 O O . MET B 1 38 ? 4.150 10.640 48.404 1.00 33.59 38 MET B O 1
ATOM 838 N N . SER B 1 39 ? 2.089 11.079 47.629 1.00 30.49 39 SER B N 1
ATOM 839 C CA . SER B 1 39 ? 2.039 9.613 47.406 1.00 31.76 39 SER B CA 1
ATOM 840 C C . SER B 1 39 ? 2.937 9.251 46.241 1.00 29.96 39 SER B C 1
ATOM 841 O O . SER B 1 39 ? 3.181 10.105 45.373 1.00 28.08 39 SER B O 1
ATOM 844 N N . ALA B 1 40 ? 3.414 8.001 46.242 1.00 27.04 40 ALA B N 1
ATOM 845 C CA . ALA B 1 40 ? 4.252 7.552 45.127 1.00 31.47 40 ALA B CA 1
ATOM 846 C C . ALA B 1 40 ? 3.380 7.626 43.913 1.00 28.01 40 ALA B C 1
ATOM 847 O O . ALA B 1 40 ? 3.829 7.898 42.827 1.00 28.60 40 ALA B O 1
ATOM 849 N N . ASP B 1 41 ? 2.115 7.381 44.113 1.00 28.12 41 ASP B N 1
ATOM 850 C CA . ASP B 1 41 ? 1.205 7.351 42.909 1.00 31.65 41 ASP B CA 1
ATOM 851 C C . ASP B 1 41 ? 1.009 8.736 42.256 1.00 32.57 41 ASP B C 1
ATOM 852 O O . ASP B 1 41 ? 1.006 8.839 41.014 1.00 30.58 41 ASP B O 1
ATOM 857 N N . ASP B 1 42 ? 0.909 9.781 43.082 1.00 31.25 42 ASP B N 1
ATOM 858 C CA . ASP B 1 42 ? 0.733 11.146 42.515 1.00 33.67 42 ASP B CA 1
ATOM 859 C C . ASP B 1 42 ? 2.029 11.421 41.739 1.00 31.19 42 ASP B C 1
ATOM 860 O O . ASP B 1 42 ? 2.017 11.987 40.638 1.00 34.24 42 ASP B O 1
ATOM 865 N N . TYR B 1 43 ? 3.157 11.029 42.324 1.00 29.32 43 TYR B N 1
ATOM 866 C CA . TYR B 1 43 ? 4.455 11.414 41.784 1.00 28.37 43 TYR B CA 1
ATOM 867 C C . TYR B 1 43 ? 4.676 10.651 40.452 1.00 28.50 43 TYR B C 1
ATOM 868 O O . TYR B 1 43 ? 4.943 11.298 39.421 1.00 25.24 43 TYR B O 1
ATOM 877 N N . ASP B 1 44 ? 4.425 9.312 40.488 1.00 22.82 44 ASP B N 1
ATOM 878 C CA . ASP B 1 44 ? 4.555 8.513 39.250 1.00 26.14 44 ASP B CA 1
ATOM 879 C C . ASP B 1 44 ? 3.598 9.030 38.136 1.00 26.18 44 ASP B C 1
ATOM 880 O O . ASP B 1 44 ? 3.965 9.077 36.993 1.00 25.52 44 ASP B O 1
ATOM 885 N N . ALA B 1 45 ? 2.364 9.320 38.500 1.00 25.12 45 ALA B N 1
ATOM 886 C CA . ALA B 1 45 ? 1.427 9.808 37.549 1.00 25.62 45 ALA B CA 1
ATOM 887 C C . ALA B 1 45 ? 1.749 11.169 37.013 1.00 27.24 45 ALA B C 1
ATOM 888 O O . ALA B 1 45 ? 1.354 11.449 35.870 1.00 24.37 45 ALA B O 1
ATOM 890 N N . TRP B 1 46 ? 2.336 12.063 37.846 1.00 27.55 46 TRP B N 1
ATOM 891 C CA . TRP B 1 46 ? 2.800 13.336 37.391 1.00 28.77 46 TRP B CA 1
ATOM 892 C C . TRP B 1 46 ? 3.859 13.246 36.316 1.00 29.93 46 TRP B C 1
ATOM 893 O O . TRP B 1 46 ? 3.689 13.845 35.255 1.00 27.63 46 TRP B O 1
ATOM 904 N N . GLN B 1 47 ? 4.978 12.549 36.606 1.00 29.56 47 GLN B N 1
ATOM 905 C CA . GLN B 1 47 ? 6.044 12.245 35.666 1.00 31.63 47 GLN B CA 1
ATOM 906 C C . GLN B 1 47 ? 5.543 11.547 34.403 1.00 29.91 47 GLN B C 1
ATOM 907 O O . GLN B 1 47 ? 5.848 11.981 33.331 1.00 29.86 47 GLN B O 1
ATOM 913 N N . GLU B 1 48 ? 4.789 10.470 34.545 1.00 29.03 48 GLU B N 1
ATOM 914 C CA . GLU B 1 48 ? 4.379 9.687 33.329 1.00 28.82 48 GLU B CA 1
ATOM 915 C C . GLU B 1 48 ? 3.427 10.507 32.416 1.00 30.25 48 GLU B C 1
ATOM 916 O O . GLU B 1 48 ? 3.557 10.453 31.182 1.00 31.37 48 GLU B O 1
ATOM 922 N N . THR B 1 49 ? 2.407 11.125 32.995 1.00 28.19 49 THR B N 1
ATOM 923 C CA . THR B 1 49 ? 1.406 11.930 32.202 1.00 28.97 49 THR B CA 1
ATOM 924 C C . THR B 1 49 ? 2.041 13.067 31.464 1.00 29.12 49 THR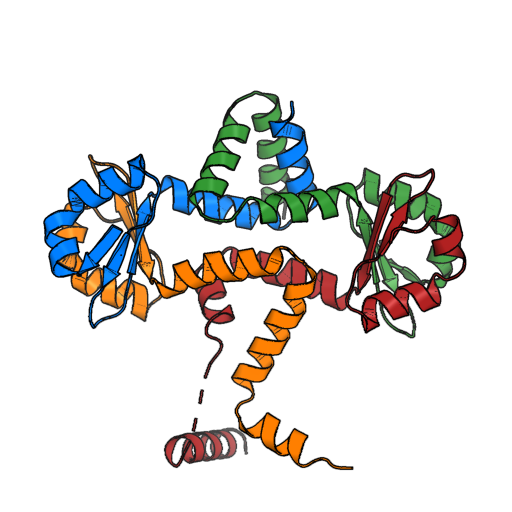 B C 1
ATOM 925 O O . THR B 1 49 ? 1.709 13.307 30.273 1.00 33.90 49 THR B O 1
ATOM 929 N N . VAL B 1 50 ? 3.011 13.703 32.060 1.00 29.31 50 VAL B N 1
ATOM 930 C CA . VAL B 1 50 ? 3.857 14.709 31.325 1.00 31.21 50 VAL B CA 1
ATOM 931 C C . VAL B 1 50 ? 4.696 14.118 30.262 1.00 30.57 50 VAL B C 1
ATOM 932 O O . VAL B 1 50 ? 4.882 14.685 29.148 1.00 33.85 50 VAL B O 1
ATOM 936 N N . TYR B 1 51 ? 5.291 12.965 30.567 1.00 32.53 51 TYR B N 1
ATOM 937 C CA . TYR B 1 51 ? 6.060 12.241 29.519 1.00 30.76 51 TYR B CA 1
ATOM 938 C C . TYR B 1 51 ? 5.153 11.936 28.326 1.00 27.55 51 TYR B C 1
ATOM 939 O O . TYR B 1 51 ? 5.530 12.100 27.142 1.00 28.41 51 TYR B O 1
ATOM 948 N N . LEU B 1 52 ? 3.965 11.456 28.591 1.00 28.46 52 LEU B N 1
ATOM 949 C CA . LEU B 1 52 ? 3.008 11.105 27.486 1.00 25.47 52 LEU B CA 1
ATOM 950 C C . LEU B 1 52 ? 2.660 12.398 26.584 1.00 30.15 52 LEU B C 1
ATOM 951 O O . LEU B 1 52 ? 2.514 12.363 25.358 1.00 26.60 52 LEU B O 1
ATOM 956 N N . LEU B 1 53 ? 2.530 13.567 27.250 1.00 29.21 53 LEU B N 1
ATOM 957 C CA . LEU B 1 53 ? 2.237 14.786 26.460 1.00 31.16 53 LEU B CA 1
ATOM 958 C C . LEU B 1 53 ? 3.359 15.314 25.614 1.00 31.16 53 LEU B C 1
ATOM 959 O O . LEU B 1 53 ? 3.110 16.239 24.890 1.00 34.59 53 LEU B O 1
ATOM 964 N N . ARG B 1 54 ? 4.554 14.761 25.726 1.00 31.62 54 ARG B N 1
ATOM 965 C CA . ARG B 1 54 ? 5.595 14.896 24.692 1.00 34.92 54 ARG B CA 1
ATOM 966 C C . ARG B 1 54 ? 5.065 15.018 23.267 1.00 35.49 54 ARG B C 1
ATOM 967 O O . ARG B 1 54 ? 5.581 15.795 22.534 1.00 39.97 54 ARG B O 1
ATOM 975 N N . SER B 1 55 ? 3.994 14.300 22.930 1.00 36.58 55 SER B N 1
ATOM 976 C CA . SER B 1 55 ? 3.190 14.457 21.721 1.00 35.41 55 SER B CA 1
ATOM 977 C C . SER B 1 55 ? 1.877 14.916 22.180 1.00 32.77 55 SER B C 1
ATOM 978 O O . SER B 1 55 ? 1.217 14.211 22.953 1.00 31.55 55 SER B O 1
ATOM 981 N N . PRO B 1 56 ? 1.485 16.140 21.754 1.00 33.70 56 PRO B N 1
ATOM 982 C CA . PRO B 1 56 ? 0.249 16.744 22.249 1.00 33.97 56 PRO B CA 1
ATOM 983 C C . PRO B 1 56 ? -0.862 15.809 21.868 1.00 33.72 56 PRO B C 1
ATOM 984 O O . PRO B 1 56 ? -1.861 15.726 22.608 1.00 33.76 56 PRO B O 1
ATOM 988 N N . GLU B 1 57 ? -0.691 15.097 20.772 1.00 31.24 57 GLU B N 1
ATOM 989 C CA . GLU B 1 57 ? -1.724 14.140 20.324 1.00 33.55 57 GLU B CA 1
ATOM 990 C C . GLU B 1 57 ? -2.027 12.995 21.391 1.00 33.69 57 GLU B C 1
ATOM 991 O O . GLU B 1 57 ? -3.098 12.455 21.419 1.00 30.95 57 GLU B O 1
ATOM 997 N N . ASN B 1 58 ? -1.065 12.676 22.269 1.00 31.00 58 ASN B N 1
ATOM 998 C CA . ASN B 1 58 ? -1.411 11.788 23.406 1.00 30.47 58 ASN B CA 1
ATOM 999 C C . ASN B 1 58 ? -2.476 12.223 24.346 1.00 29.79 58 ASN B C 1
ATOM 1000 O O . ASN B 1 58 ? -3.099 11.379 25.039 1.00 29.02 58 ASN B O 1
ATOM 1005 N N . ALA B 1 59 ? -2.774 13.534 24.365 1.00 29.60 59 ALA B N 1
ATOM 1006 C CA . ALA B 1 59 ? -3.753 13.988 25.288 1.00 27.64 59 ALA B CA 1
ATOM 1007 C C . ALA B 1 59 ? -5.045 13.382 24.966 1.00 27.21 59 ALA B C 1
ATOM 1008 O O . ALA B 1 59 ? -5.718 12.836 25.821 1.00 26.61 59 ALA B O 1
ATOM 1010 N N . ARG B 1 60 ? -5.472 13.438 23.722 1.00 26.78 60 ARG B N 1
ATOM 1011 C CA . ARG B 1 60 ? -6.784 12.870 23.521 1.00 26.76 60 ARG B CA 1
ATOM 1012 C C . ARG B 1 60 ? -6.792 11.330 23.854 1.00 24.48 60 ARG B C 1
ATOM 1013 O O . ARG B 1 60 ? -7.826 10.835 24.116 1.00 29.38 60 ARG B O 1
ATOM 1021 N N . ARG B 1 61 ? -5.732 10.605 23.557 1.00 28.30 61 ARG B N 1
ATOM 1022 C CA . ARG B 1 61 ? -5.656 9.106 23.757 1.00 32.21 61 ARG B CA 1
ATOM 1023 C C . ARG B 1 61 ? -5.642 8.799 25.213 1.00 33.75 61 ARG B C 1
ATOM 1024 O O . ARG B 1 61 ? -6.136 7.746 25.567 1.00 34.52 61 ARG B O 1
ATOM 1032 N N . LEU B 1 62 ? -5.073 9.710 26.040 1.00 31.98 62 LEU B N 1
ATOM 1033 C CA . LEU B 1 62 ? -5.128 9.579 27.505 1.00 34.54 62 LEU B CA 1
ATOM 1034 C C . LEU B 1 62 ? -6.585 9.744 27.898 1.00 34.31 62 LEU B C 1
ATOM 1035 O O . LEU B 1 62 ? -7.118 8.818 28.481 1.00 34.69 62 LEU B O 1
ATOM 1040 N N . MET B 1 63 ? -7.223 10.864 27.538 1.00 35.34 63 MET B N 1
ATOM 1041 C CA . MET B 1 63 ? -8.672 11.062 27.782 1.00 37.44 63 MET B CA 1
ATOM 1042 C C . MET B 1 63 ? -9.525 9.807 27.381 1.00 36.56 63 MET B C 1
ATOM 1043 O O . MET B 1 63 ? -10.335 9.304 28.083 1.00 35.13 63 MET B O 1
ATOM 1048 N N . GLU B 1 64 ? -9.350 9.328 26.193 1.00 38.25 64 GLU B N 1
ATOM 1049 C CA . GLU B 1 64 ? -10.153 8.168 25.726 1.00 38.14 64 GLU B CA 1
ATOM 1050 C C . GLU B 1 64 ? -9.833 6.863 26.444 1.00 37.51 64 GLU B C 1
ATOM 1051 O O . GLU B 1 64 ? -10.738 6.133 26.738 1.00 38.44 64 GLU B O 1
ATOM 1057 N N . ALA B 1 65 ? -8.555 6.604 26.747 1.00 37.18 65 ALA B N 1
ATOM 1058 C CA . ALA B 1 65 ? -8.154 5.385 27.499 1.00 38.39 65 ALA B CA 1
ATOM 1059 C C . ALA B 1 65 ? -8.757 5.364 28.879 1.00 40.41 65 ALA B C 1
ATOM 1060 O O . ALA B 1 65 ? -9.237 4.289 29.309 1.00 39.28 65 ALA B O 1
ATOM 1062 N N . VAL B 1 66 ? -8.800 6.569 29.527 1.00 37.43 66 VAL B N 1
ATOM 1063 C CA . VAL B 1 66 ? -9.343 6.713 30.897 1.00 38.17 66 VAL B CA 1
ATOM 1064 C C . VAL B 1 66 ? -10.883 6.546 30.833 1.00 38.50 66 VAL B C 1
ATOM 1065 O O . VAL B 1 66 ? -11.496 5.997 31.774 1.00 35.15 66 VAL B O 1
ATOM 1069 N N . ALA B 1 67 ? -11.493 7.083 29.731 1.00 36.79 67 ALA B N 1
ATOM 1070 C CA . ALA B 1 67 ? -12.913 6.862 29.457 1.00 37.60 67 ALA B CA 1
ATOM 1071 C C . ALA B 1 67 ? -13.150 5.345 29.286 1.00 37.42 67 ALA B C 1
ATOM 1072 O O . ALA B 1 67 ? -14.131 4.800 29.771 1.00 37.64 67 ALA B O 1
ATOM 1074 N N . ARG B 1 68 ? -12.264 4.660 28.558 1.00 40.63 68 ARG B N 1
ATOM 1075 C CA . ARG B 1 68 ? -12.515 3.214 28.396 1.00 42.92 68 ARG B CA 1
ATOM 1076 C C . ARG B 1 68 ? -12.336 2.512 29.744 1.00 42.58 68 ARG B C 1
ATOM 1077 O O . ARG B 1 68 ? -12.988 1.516 29.994 1.00 43.98 68 ARG B O 1
ATOM 1085 N N . ASP B 1 69 ? -11.450 3.038 30.611 1.00 41.83 69 ASP B N 1
ATOM 1086 C CA . ASP B 1 69 ? -11.278 2.477 31.975 1.00 44.02 69 ASP B CA 1
ATOM 1087 C C . ASP B 1 69 ? -12.524 2.591 32.869 1.00 46.60 69 ASP B C 1
ATOM 1088 O O . ASP B 1 69 ? -12.851 1.690 33.674 1.00 49.42 69 ASP B O 1
ATOM 1093 N N . LYS B 1 70 ? -13.199 3.726 32.765 1.00 46.17 70 LYS B N 1
ATOM 1094 C CA . LYS B 1 70 ? -14.312 3.974 33.605 1.00 46.10 70 LYS B CA 1
ATOM 1095 C C . LYS B 1 70 ? -15.496 3.251 33.045 1.00 47.59 70 LYS B C 1
ATOM 1096 O O . LYS B 1 70 ? -16.366 2.894 33.809 1.00 47.55 70 LYS B O 1
ATOM 1102 N N . ALA B 1 71 ? -15.502 2.994 31.730 1.00 47.54 71 ALA B N 1
ATOM 1103 C CA . ALA B 1 71 ? -16.620 2.289 31.143 1.00 49.64 71 ALA B CA 1
ATOM 1104 C C . ALA B 1 71 ? -16.743 0.882 31.775 1.00 52.38 71 ALA B C 1
ATOM 1105 O O . ALA B 1 71 ? -17.704 0.665 32.502 1.00 55.67 71 ALA B O 1
ATOM 1107 N N . GLY B 1 72 ? -15.724 0.033 31.681 1.00 53.68 72 GLY B N 1
ATOM 1108 C CA . GLY B 1 72 ? -15.693 -1.264 32.397 1.00 54.52 72 GLY B CA 1
ATOM 1109 C C . GLY B 1 72 ? -15.295 -2.370 31.399 1.00 55.12 72 GLY B C 1
ATOM 1110 O O . GLY B 1 72 ? -15.017 -2.088 30.212 1.00 52.32 72 GLY B O 1
ATOM 1111 N N . HIS B 1 73 ? -15.256 -3.630 31.832 1.00 56.12 73 HIS B N 1
ATOM 1112 C CA . HIS B 1 73 ? -14.818 -4.671 30.876 1.00 57.14 73 HIS B CA 1
ATOM 1113 C C . HIS B 1 73 ? -15.997 -4.904 29.934 1.00 58.54 73 HIS B C 1
ATOM 1114 O O . HIS B 1 73 ? -15.818 -5.102 28.703 1.00 58.86 73 HIS B O 1
ATOM 1121 N N . SER B 1 74 ? -17.177 -4.830 30.553 1.00 57.89 74 SER B N 1
ATOM 1122 C CA . SER B 1 74 ? -18.493 -4.701 29.931 1.00 59.74 74 SER B CA 1
ATOM 1123 C C . SER B 1 74 ? -18.603 -4.040 28.537 1.00 59.81 74 SER B C 1
ATOM 1124 O O . SER B 1 74 ? -19.314 -4.559 27.667 1.00 60.24 74 SER B O 1
ATOM 1127 N N . ALA B 1 75 ? -17.966 -2.880 28.336 1.00 59.83 75 ALA B N 1
ATOM 1128 C CA . ALA B 1 75 ? -18.132 -2.170 27.056 1.00 60.56 75 ALA B CA 1
ATOM 1129 C C . ALA B 1 75 ? -17.400 -2.947 25.948 1.00 60.52 75 ALA B C 1
ATOM 1130 O O . ALA B 1 75 ? -17.866 -3.025 24.796 1.00 60.55 75 ALA B O 1
ATOM 1132 N N . PHE B 1 76 ? -16.236 -3.483 26.318 1.00 60.59 76 PHE B N 1
ATOM 1133 C CA . PHE B 1 76 ? -15.413 -4.304 25.427 1.00 61.10 76 PHE B CA 1
ATOM 1134 C C . PHE B 1 76 ? -16.146 -5.491 24.800 1.00 61.14 76 PHE B C 1
ATOM 1135 O O . PHE B 1 76 ? -16.228 -5.595 23.567 1.00 61.07 76 PHE B O 1
ATOM 1143 N N . THR B 1 77 ? -16.681 -6.356 25.663 1.00 61.61 77 THR B N 1
ATOM 1144 C CA . THR B 1 77 ? -17.398 -7.605 25.292 1.00 60.88 77 THR B CA 1
ATOM 1145 C C . THR B 1 77 ? -18.564 -7.347 24.319 1.00 62.21 77 THR B C 1
ATOM 1146 O O . THR B 1 77 ? -18.882 -8.174 23.443 1.00 61.49 77 THR B O 1
ATOM 1150 N N . LYS B 1 78 ? -19.181 -6.177 24.467 1.00 63.20 78 LYS B N 1
ATOM 1151 C CA . LYS B 1 78 ? -20.309 -5.818 23.625 1.00 64.78 78 LYS B CA 1
ATOM 1152 C C . LYS B 1 78 ? -19.836 -5.420 22.204 1.00 64.64 78 LYS B C 1
ATOM 1153 O O . LYS B 1 78 ? -20.469 -5.828 21.212 1.00 64.51 78 LYS B O 1
ATOM 1159 N N . SER B 1 79 ? -18.752 -4.620 22.152 1.00 63.70 79 SER B N 1
ATOM 1160 C CA . SER B 1 79 ? -17.917 -4.379 20.956 1.00 62.63 79 SER B CA 1
ATOM 1161 C C . SER B 1 79 ? -17.563 -5.680 20.212 1.00 61.75 79 SER B C 1
ATOM 1162 O O . SER B 1 79 ? -17.983 -5.850 19.061 1.00 61.22 79 SER B O 1
ATOM 1165 N N . VAL B 1 80 ? -16.788 -6.560 20.864 1.00 60.44 80 VAL B N 1
ATOM 1166 C CA . VAL B 1 80 ? -16.548 -7.964 20.427 1.00 59.53 80 VAL B CA 1
ATOM 1167 C C . VAL B 1 80 ? -17.796 -8.584 19.796 1.00 59.82 80 VAL B C 1
ATOM 1168 O O . VAL B 1 80 ? -17.750 -9.052 18.639 1.00 58.66 80 VAL B O 1
ATOM 1172 N N . ASP B 1 81 ? -18.909 -8.591 20.553 1.00 58.85 81 ASP B N 1
ATOM 1173 C CA . ASP B 1 81 ? -20.186 -9.108 20.015 1.00 59.87 81 ASP B CA 1
ATOM 1174 C C . ASP B 1 81 ? -20.670 -8.433 18.713 1.00 60.11 81 ASP B C 1
ATOM 1175 O O . ASP B 1 81 ? -21.090 -9.131 17.774 1.00 58.57 81 ASP B O 1
ATOM 1180 N N . GLU B 1 82 ? -20.626 -7.121 18.572 1.00 60.75 82 GLU B N 1
ATOM 1181 C CA . GLU B 1 82 ? -21.136 -6.606 17.317 1.00 61.85 82 GLU B CA 1
ATOM 1182 C C . GLU B 1 82 ? -20.248 -7.139 16.235 1.00 62.07 82 GLU B C 1
ATOM 1183 O O . GLU B 1 82 ? -19.045 -7.013 16.331 1.00 60.61 82 GLU B O 1
ATOM 1189 N N . LEU B 1 83 ? -20.846 -7.762 15.217 0.00 56.39 83 LEU B N 1
ATOM 1190 C CA . LEU B 1 83 ? -20.155 -8.754 14.372 0.00 56.64 83 LEU B CA 1
ATOM 1191 C C . LEU B 1 83 ? -20.247 -8.720 12.830 0.00 55.86 83 LEU B C 1
ATOM 1192 O O . LEU B 1 83 ? -20.957 -7.918 12.236 0.00 55.47 83 LEU B O 1
ATOM 1197 N N . ARG B 1 84 ? -19.498 -9.650 12.229 0.00 56.03 84 ARG B N 1
ATOM 1198 C CA . ARG B 1 84 ? -19.014 -9.605 10.867 0.00 56.94 84 ARG B CA 1
ATOM 1199 C C . ARG B 1 84 ? -20.103 -9.693 9.830 0.00 56.63 84 ARG B C 1
ATOM 1200 O O . ARG B 1 84 ? -20.962 -8.829 9.761 0.00 57.26 84 ARG B O 1
ATOM 1208 N N A MET C 1 1 ? -10.146 35.048 14.553 0.50 52.46 1 MET C N 1
ATOM 1209 N N B MET C 1 1 ? -8.807 33.572 16.581 0.50 52.33 1 MET C N 1
ATOM 1210 C CA A MET C 1 1 ? -9.854 33.871 15.379 0.50 52.74 1 MET C CA 1
ATOM 1211 C CA B MET C 1 1 ? -10.158 33.814 15.979 0.50 52.01 1 MET C CA 1
ATOM 1212 C C A MET C 1 1 ? -10.739 32.617 15.216 0.50 52.67 1 MET C C 1
ATOM 1213 C C B MET C 1 1 ? -10.799 32.566 15.334 0.50 52.53 1 MET C C 1
ATOM 1214 O O A MET C 1 1 ? -10.374 31.564 15.643 0.50 52.93 1 MET C O 1
ATOM 1215 O O B MET C 1 1 ? -10.360 31.450 15.583 0.50 52.51 1 MET C O 1
ATOM 1224 N N . SER C 1 2 ? -11.877 32.737 14.569 1.00 53.27 2 SER C N 1
ATOM 1225 C CA . SER C 1 2 ? -12.558 31.552 13.980 1.00 53.64 2 SER C CA 1
ATOM 1226 C C . SER C 1 2 ? -13.091 31.801 12.603 1.00 54.22 2 SER C C 1
ATOM 1227 O O . SER C 1 2 ? -13.764 32.807 12.359 1.00 56.33 2 SER C O 1
ATOM 1230 N N . ILE C 1 3 ? -12.783 30.915 11.676 1.00 54.09 3 ILE C N 1
ATOM 1231 C CA . ILE C 1 3 ? -13.302 31.104 10.337 1.00 53.93 3 ILE C CA 1
ATOM 1232 C C . ILE C 1 3 ? -13.428 29.809 9.526 1.00 54.38 3 ILE C C 1
ATOM 1233 O O . ILE C 1 3 ? -12.687 28.822 9.746 1.00 53.40 3 ILE C O 1
ATOM 1238 N N . SER C 1 4 ? -14.371 29.840 8.590 1.00 53.20 4 SER C N 1
ATOM 1239 C CA . SER C 1 4 ? -14.664 28.717 7.717 1.00 52.74 4 SER C CA 1
ATOM 1240 C C . SER C 1 4 ? -13.398 28.300 6.997 1.00 52.40 4 SER C C 1
ATOM 1241 O O . SER C 1 4 ? -12.561 29.136 6.632 1.00 53.27 4 SER C O 1
ATOM 1244 N N . ALA C 1 5 ? -13.249 27.004 6.777 1.00 51.92 5 ALA C N 1
ATOM 1245 C CA . ALA C 1 5 ? -12.176 26.524 5.915 1.00 50.91 5 ALA C CA 1
ATOM 1246 C C . ALA C 1 5 ? -12.216 27.310 4.612 1.00 51.18 5 ALA C C 1
ATOM 1247 O O . ALA C 1 5 ? -11.181 27.556 3.995 1.00 51.07 5 ALA C O 1
ATOM 1249 N N . SER C 1 6 ? -13.428 27.688 4.188 1.00 51.15 6 SER C N 1
ATOM 1250 C CA . SER C 1 6 ? -13.581 28.449 2.946 1.00 50.71 6 SER C CA 1
ATOM 1251 C C . SER C 1 6 ? -12.961 29.826 3.029 1.00 49.82 6 SER C C 1
ATOM 1252 O O . SER C 1 6 ? -12.174 30.206 2.164 1.00 50.56 6 SER C O 1
AT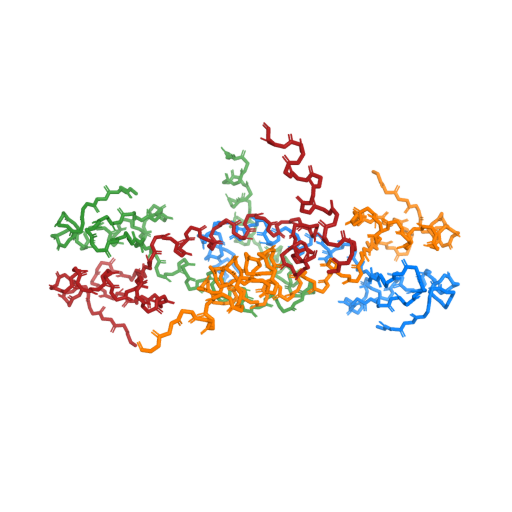OM 1255 N N . GLU C 1 7 ? -13.286 30.580 4.056 1.00 49.96 7 GLU C N 1
ATOM 1256 C CA . GLU C 1 7 ? -12.600 31.859 4.179 1.00 50.40 7 GLU C CA 1
ATOM 1257 C C . GLU C 1 7 ? -11.076 31.685 4.436 1.00 49.27 7 GLU C C 1
ATOM 1258 O O . GLU C 1 7 ? -10.279 32.499 3.964 1.00 46.77 7 GLU C O 1
ATOM 1264 N N . ALA C 1 8 ? -10.667 30.594 5.130 1.00 46.90 8 ALA C N 1
ATOM 1265 C CA . ALA C 1 8 ? -9.246 30.424 5.414 1.00 44.37 8 ALA C CA 1
ATOM 1266 C C . ALA C 1 8 ? -8.418 30.013 4.191 1.00 45.39 8 ALA C C 1
ATOM 1267 O O . ALA C 1 8 ? -7.320 30.502 3.997 1.00 43.48 8 ALA C O 1
ATOM 1269 N N . ARG C 1 9 ? -8.940 29.142 3.334 1.00 44.81 9 ARG C N 1
ATOM 1270 C CA . ARG C 1 9 ? -8.214 28.840 2.124 1.00 46.02 9 ARG C CA 1
ATOM 1271 C C . ARG C 1 9 ? -7.844 30.138 1.326 1.00 44.90 9 ARG C C 1
ATOM 1272 O O . ARG C 1 9 ? -6.838 30.217 0.675 1.00 45.95 9 ARG C O 1
ATOM 1280 N N . GLN C 1 10 ? -8.634 31.179 1.386 1.00 45.91 10 GLN C N 1
ATOM 1281 C CA . GLN C 1 10 ? -8.219 32.409 0.639 1.00 46.93 10 GLN C CA 1
ATOM 1282 C C . GLN C 1 10 ? -7.083 33.208 1.329 1.00 46.03 10 GLN C C 1
ATOM 1283 O O . GLN C 1 10 ? -6.091 33.713 0.689 1.00 46.23 10 GLN C O 1
ATOM 1289 N N . ARG C 1 11 ? -7.202 33.190 2.650 1.00 44.12 11 ARG C N 1
ATOM 1290 C CA . ARG C 1 11 ? -6.563 34.054 3.597 1.00 42.37 11 ARG C CA 1
ATOM 1291 C C . ARG C 1 11 ? -5.422 33.439 4.472 1.00 40.61 11 ARG C C 1
ATOM 1292 O O . ARG C 1 11 ? -5.111 33.922 5.579 1.00 36.92 11 ARG C O 1
ATOM 1300 N N . LEU C 1 12 ? -4.724 32.461 3.920 1.00 40.50 12 LEU C N 1
ATOM 1301 C CA . LEU C 1 12 ? -3.675 31.723 4.658 1.00 40.36 12 LEU C CA 1
ATOM 1302 C C . LEU C 1 12 ? -2.490 32.520 5.002 1.00 39.67 12 LEU C C 1
ATOM 1303 O O . LEU C 1 12 ? -1.991 32.416 6.140 1.00 38.34 12 LEU C O 1
ATOM 1308 N N . PHE C 1 13 ? -1.936 33.227 4.001 1.00 37.80 13 PHE C N 1
ATOM 1309 C CA . PHE C 1 13 ? -0.880 34.192 4.304 1.00 36.79 13 PHE C CA 1
ATOM 1310 C C . PHE C 1 13 ? -1.235 35.099 5.488 1.00 32.70 13 PHE C C 1
ATOM 1311 O O . PHE C 1 13 ? -0.514 35.066 6.441 1.00 30.40 13 PHE C O 1
ATOM 1319 N N . PRO C 1 14 ? -2.277 35.916 5.404 1.00 31.13 14 PRO C N 1
ATOM 1320 C CA . PRO C 1 14 ? -2.456 36.777 6.605 1.00 30.55 14 PRO C CA 1
ATOM 1321 C C . PRO C 1 14 ? -2.778 36.036 7.967 1.00 30.84 14 PRO C C 1
ATOM 1322 O O . PRO C 1 14 ? -2.542 36.573 9.078 1.00 28.25 14 PRO C O 1
ATOM 1326 N N . LEU C 1 15 ? -3.371 34.868 7.865 1.00 31.26 15 LEU C N 1
ATOM 1327 C CA . LEU C 1 15 ? -3.700 34.015 9.120 1.00 29.87 15 LEU C CA 1
ATOM 1328 C C . LEU C 1 15 ? -2.402 33.553 9.743 1.00 29.02 15 LEU C C 1
ATOM 1329 O O . LEU C 1 15 ? -2.236 33.595 10.969 1.00 27.99 15 LEU C O 1
ATOM 1334 N N . ILE C 1 16 ? -1.443 33.128 8.901 1.00 27.90 16 ILE C N 1
ATOM 1335 C CA . ILE C 1 16 ? -0.162 32.750 9.386 1.00 26.35 16 ILE C CA 1
ATOM 1336 C C . ILE C 1 16 ? 0.620 33.954 9.928 1.00 28.12 16 ILE C C 1
ATOM 1337 O O . ILE C 1 16 ? 1.279 33.790 10.920 1.00 26.67 16 ILE C O 1
ATOM 1342 N N . GLU C 1 17 ? 0.633 35.138 9.249 1.00 26.72 17 GLU C N 1
ATOM 1343 C CA . GLU C 1 17 ? 1.260 36.375 9.902 1.00 24.89 17 GLU C CA 1
ATOM 1344 C C . GLU C 1 17 ? 0.524 36.489 11.310 1.00 24.93 17 GLU C C 1
ATOM 1345 O O . GLU C 1 17 ? 1.132 36.860 12.259 1.00 28.15 17 GLU C O 1
ATOM 1351 N N . GLN C 1 18 ? -0.792 36.356 11.326 1.00 22.68 18 GLN C N 1
ATOM 1352 C CA . GLN C 1 18 ? -1.566 36.593 12.494 1.00 27.02 18 GLN C CA 1
ATOM 1353 C C . GLN C 1 18 ? -1.133 35.750 13.755 1.00 27.99 18 GLN C C 1
ATOM 1354 O O . GLN C 1 18 ? -0.842 36.254 14.803 1.00 27.38 18 GLN C O 1
ATOM 1360 N N . VAL C 1 19 ? -1.037 34.433 13.536 1.00 29.94 19 VAL C N 1
ATOM 1361 C CA . VAL C 1 19 ? -0.755 33.450 14.627 1.00 31.85 19 VAL C CA 1
ATOM 1362 C C . VAL C 1 19 ? 0.699 33.686 15.065 1.00 32.55 19 VAL C C 1
ATOM 1363 O O . VAL C 1 19 ? 1.030 33.598 16.232 1.00 35.15 19 VAL C O 1
ATOM 1367 N N . ASN C 1 20 ? 1.561 34.111 14.143 1.00 30.04 20 ASN C N 1
ATOM 1368 C CA . ASN C 1 20 ? 2.891 34.390 14.543 1.00 29.72 20 ASN C CA 1
ATOM 1369 C C . ASN C 1 20 ? 3.157 35.764 15.260 1.00 29.78 20 ASN C C 1
ATOM 1370 O O . ASN C 1 20 ? 4.242 36.016 15.744 1.00 28.60 20 ASN C O 1
ATOM 1375 N N . THR C 1 21 ? 2.173 36.618 15.237 1.00 29.36 21 THR C N 1
ATOM 1376 C CA . THR C 1 21 ? 2.221 37.955 15.884 1.00 28.75 21 THR C CA 1
ATOM 1377 C C . THR C 1 21 ? 1.501 38.003 17.219 1.00 30.38 21 THR C C 1
ATOM 1378 O O . THR C 1 21 ? 2.118 38.382 18.165 1.00 30.35 21 THR C O 1
ATOM 1382 N N . ASP C 1 22 ? 0.190 37.661 17.248 1.00 31.51 22 ASP C N 1
ATOM 1383 C CA . ASP C 1 22 ? -0.624 37.719 18.452 1.00 32.32 22 ASP C CA 1
ATOM 1384 C C . ASP C 1 22 ? -0.635 36.347 19.166 1.00 33.74 22 ASP C C 1
ATOM 1385 O O . ASP C 1 22 ? -1.002 36.222 20.295 1.00 33.95 22 ASP C O 1
ATOM 1390 N N . HIS C 1 23 ? -0.105 35.323 18.510 1.00 33.85 23 HIS C N 1
ATOM 1391 C CA . HIS C 1 23 ? 0.251 34.104 19.187 1.00 32.52 23 HIS C CA 1
ATOM 1392 C C . HIS C 1 23 ? -0.978 33.474 19.695 1.00 33.08 23 HIS C C 1
ATOM 1393 O O . HIS C 1 23 ? -0.902 32.692 20.621 1.00 33.49 23 HIS C O 1
ATOM 1400 N N A GLN C 1 24 ? -2.110 33.806 19.054 0.50 32.37 24 GLN C N 1
ATOM 1401 N N B GLN C 1 24 ? -2.105 33.816 19.079 0.50 32.70 24 GLN C N 1
ATOM 1402 C CA A GLN C 1 24 ? -3.426 33.308 19.396 0.50 32.39 24 GLN C CA 1
ATOM 1403 C CA B GLN C 1 24 ? -3.354 33.259 19.461 0.50 32.80 24 GLN C CA 1
ATOM 1404 C C A GLN C 1 24 ? -3.826 32.263 18.345 0.50 33.36 24 GLN C C 1
ATOM 1405 C C B GLN C 1 24 ? -3.677 32.228 18.377 0.50 33.67 24 GLN C C 1
ATOM 1406 O O A GLN C 1 24 ? -3.731 32.535 17.119 0.50 34.40 24 GLN C O 1
ATOM 1407 O O B GLN C 1 24 ? -3.311 32.449 17.181 0.50 34.19 24 GLN C O 1
ATOM 1418 N N . PRO C 1 25 ? -4.197 31.050 18.789 1.00 33.21 25 PRO C N 1
ATOM 1419 C CA . PRO C 1 25 ? -4.605 30.016 17.773 1.00 33.23 25 PRO C CA 1
ATOM 1420 C C . PRO C 1 25 ? -5.812 30.403 16.985 1.00 30.28 25 PRO C C 1
ATOM 1421 O O . PRO C 1 25 ? -6.663 31.038 17.470 1.00 31.89 25 PRO C O 1
ATOM 1425 N N . VAL C 1 26 ? -5.914 29.959 15.738 1.00 31.00 26 VAL C N 1
ATOM 1426 C CA . VAL C 1 26 ? -7.096 30.238 14.927 1.00 31.73 26 VAL C CA 1
ATOM 1427 C C . VAL C 1 26 ? -7.912 28.945 14.729 1.00 34.66 26 VAL C C 1
ATOM 1428 O O . VAL C 1 26 ? -7.396 27.954 14.206 1.00 34.22 26 VAL C O 1
ATOM 1432 N N . ARG C 1 27 ? -9.179 28.951 15.131 1.00 38.25 27 ARG C N 1
ATOM 1433 C CA . ARG C 1 27 ? -10.127 27.876 14.813 1.00 43.69 27 ARG C CA 1
ATOM 1434 C C . ARG C 1 27 ? -10.678 27.983 13.379 1.00 45.29 27 ARG C C 1
ATOM 1435 O O . ARG C 1 27 ? -11.420 28.955 13.063 1.00 44.49 27 ARG C 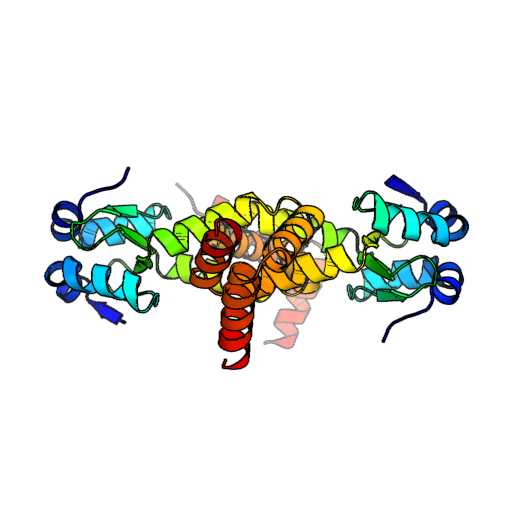O 1
ATOM 1443 N N . ILE C 1 28 ? -10.340 26.972 12.541 1.00 45.53 28 ILE C N 1
ATOM 1444 C CA . ILE C 1 28 ? -10.899 26.764 11.207 1.00 45.59 28 ILE C CA 1
ATOM 1445 C C . ILE C 1 28 ? -11.983 25.661 11.152 1.00 48.16 28 ILE C C 1
ATOM 1446 O O . ILE C 1 28 ? -11.688 24.446 11.283 1.00 49.02 28 ILE C O 1
ATOM 1451 N N . THR C 1 29 ? -13.237 26.073 10.919 1.00 49.88 29 THR C N 1
ATOM 1452 C CA . THR C 1 29 ? -14.370 25.130 10.942 1.00 53.07 29 THR C CA 1
ATOM 1453 C C . THR C 1 29 ? -14.709 24.563 9.550 1.00 53.88 29 THR C C 1
ATOM 1454 O O . THR C 1 29 ? -14.349 25.130 8.530 1.00 53.62 29 THR C O 1
ATOM 1458 N N . SER C 1 30 ? -15.423 23.439 9.526 1.00 55.59 30 SER C N 1
ATOM 1459 C CA . SER C 1 30 ? -15.499 22.634 8.325 1.00 54.98 30 SER C CA 1
ATOM 1460 C C . SER C 1 30 ? -16.472 21.507 8.606 1.00 56.56 30 SER C C 1
ATOM 1461 O O . SER C 1 30 ? -16.605 21.051 9.764 1.00 54.61 30 SER C O 1
ATOM 1464 N N . ARG C 1 31 ? -17.132 21.071 7.526 1.00 57.41 31 ARG C N 1
ATOM 1465 C CA . ARG C 1 31 ? -18.205 20.079 7.533 1.00 59.07 31 ARG C CA 1
ATOM 1466 C C . ARG C 1 31 ? -17.627 18.771 7.934 1.00 58.93 31 ARG C C 1
ATOM 1467 O O . ARG C 1 31 ? -18.232 18.067 8.696 1.00 60.87 31 ARG C O 1
ATOM 1475 N N . ALA C 1 32 ? -16.436 18.473 7.436 1.00 59.75 32 ALA C N 1
ATOM 1476 C CA . ALA C 1 32 ? -15.657 17.327 7.871 1.00 59.79 32 ALA C CA 1
ATOM 1477 C C . ALA C 1 32 ? -14.782 17.600 9.087 1.00 59.31 32 ALA C C 1
ATOM 1478 O O . ALA C 1 32 ? -13.706 16.962 9.240 1.00 60.81 32 ALA C O 1
ATOM 1480 N N . GLY C 1 33 ? -15.199 18.549 9.937 1.00 56.73 33 GLY C N 1
ATOM 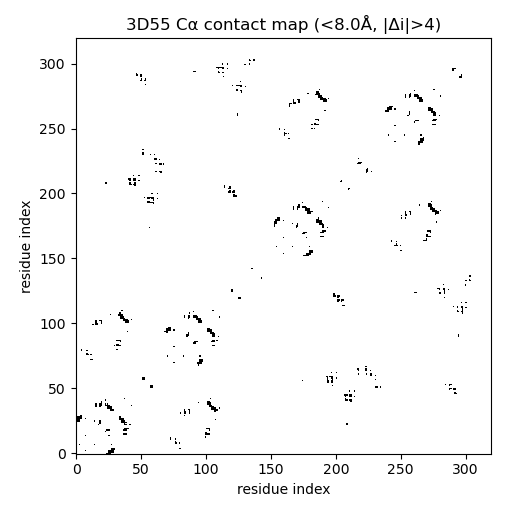1481 C CA . GLY C 1 33 ? -14.532 18.738 11.226 1.00 52.81 33 GLY C CA 1
ATOM 1482 C C . GLY C 1 33 ? -13.732 20.035 11.356 1.00 50.60 33 GLY C C 1
ATOM 1483 O O . GLY C 1 33 ? -13.505 20.766 10.380 1.00 50.08 33 GLY C O 1
ATOM 1484 N N . ASP C 1 34 ? -13.320 20.327 12.578 1.00 47.82 34 ASP C N 1
ATOM 1485 C CA . ASP C 1 34 ? -12.703 21.613 12.892 1.00 42.70 34 ASP C CA 1
ATOM 1486 C C . ASP C 1 34 ? -11.210 21.419 13.096 1.00 39.62 34 ASP C C 1
ATOM 1487 O O . ASP C 1 34 ? -10.740 20.304 13.423 1.00 39.12 34 ASP C O 1
ATOM 1492 N N . ALA C 1 35 ? -10.455 22.484 12.850 1.00 34.66 35 ALA C N 1
ATOM 1493 C CA . ALA C 1 35 ? -9.017 22.477 13.001 1.00 32.73 35 ALA C CA 1
ATOM 1494 C C . ALA C 1 35 ? -8.508 23.779 13.710 1.00 32.06 35 ALA C C 1
ATOM 1495 O O . ALA C 1 35 ? -9.233 24.781 13.809 1.00 33.63 35 ALA C O 1
ATOM 1497 N N . VAL C 1 36 ? -7.323 23.713 14.257 1.00 31.42 36 VAL C N 1
ATOM 1498 C CA . VAL C 1 36 ? -6.663 24.800 14.892 1.00 31.16 36 VAL C CA 1
ATOM 1499 C C . VAL C 1 36 ? -5.366 25.010 14.125 1.00 31.70 36 VAL C C 1
ATOM 1500 O O . VAL C 1 36 ? -4.644 24.074 13.953 1.00 31.38 36 VAL C O 1
ATOM 1504 N N . LEU C 1 37 ? -5.116 26.266 13.698 1.00 28.59 37 LEU C N 1
ATOM 1505 C CA . LEU C 1 37 ? -3.821 26.801 13.194 1.00 26.65 37 LEU C CA 1
ATOM 1506 C C . LEU C 1 37 ? -3.078 27.605 14.273 1.00 27.36 37 LEU C C 1
ATOM 1507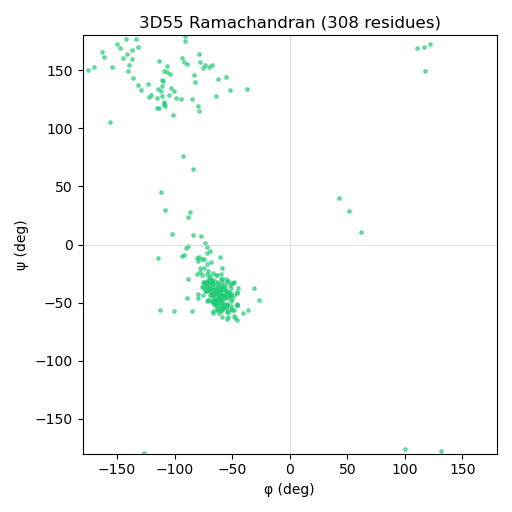 O O . LEU C 1 37 ? -3.658 28.489 14.927 1.00 30.83 37 LEU C O 1
ATOM 1512 N N . MET C 1 38 ? -1.809 27.326 14.448 1.00 25.57 38 MET C N 1
ATOM 1513 C CA . MET C 1 38 ? -1.055 27.988 15.425 1.00 27.39 38 MET C CA 1
ATOM 1514 C C . MET C 1 38 ? 0.318 28.189 14.971 1.00 24.51 38 MET C C 1
ATOM 1515 O O . MET C 1 38 ? 0.743 27.510 14.054 1.00 25.92 38 MET C O 1
ATOM 1520 N N . SER C 1 39 ? 1.002 29.138 15.607 1.00 24.26 39 SER C N 1
ATOM 1521 C CA . SER C 1 39 ? 2.349 29.436 15.465 1.00 25.97 39 SER C CA 1
ATOM 1522 C C . SER C 1 39 ? 3.231 28.195 15.639 1.00 30.60 39 SER C C 1
ATOM 1523 O O . SER C 1 39 ? 3.066 27.415 16.630 1.00 29.70 39 SER C O 1
ATOM 1526 N N . ALA C 1 40 ? 4.181 28.031 14.705 1.00 29.06 40 ALA C N 1
ATOM 1527 C CA . ALA C 1 40 ? 4.830 26.738 14.610 1.00 33.47 40 ALA C CA 1
ATOM 1528 C C . ALA C 1 40 ? 5.973 26.752 15.519 1.00 32.54 40 ALA C C 1
ATOM 1529 O O . ALA C 1 40 ? 6.328 25.697 16.096 1.00 31.72 40 ALA C O 1
ATOM 1531 N N . ASP C 1 41 ? 6.538 27.967 15.723 1.00 32.75 41 ASP C N 1
ATOM 1532 C CA . ASP C 1 41 ? 7.469 28.182 16.820 1.00 34.96 41 ASP C CA 1
ATOM 1533 C C . ASP C 1 41 ? 6.966 27.896 18.282 1.00 35.23 41 ASP C C 1
ATOM 1534 O O . ASP C 1 41 ? 7.653 27.331 19.104 1.00 36.29 41 ASP C O 1
ATOM 1539 N N . ASP C 1 42 ? 5.850 28.456 18.623 1.00 34.64 42 ASP C N 1
ATOM 1540 C CA . ASP C 1 42 ? 5.139 28.184 19.827 1.00 33.08 42 ASP C CA 1
ATOM 1541 C C . ASP C 1 42 ? 4.923 26.655 20.051 1.00 35.09 42 ASP C C 1
ATOM 1542 O O . ASP C 1 42 ? 5.210 26.139 21.144 1.00 33.51 42 ASP C O 1
ATOM 1547 N N . TYR C 1 43 ? 4.358 25.993 19.036 1.00 33.09 43 TYR C N 1
ATOM 1548 C CA . TYR C 1 43 ? 4.080 24.559 19.111 1.00 35.46 43 TYR C CA 1
ATOM 1549 C C . TYR C 1 43 ? 5.388 23.810 19.350 1.00 34.25 43 TYR C C 1
ATOM 1550 O O . TYR C 1 43 ? 5.495 22.946 20.203 1.00 36.12 43 TYR C O 1
ATOM 1559 N N . ASP C 1 44 ? 6.422 24.174 18.620 1.00 36.47 44 ASP C N 1
ATOM 1560 C CA . ASP C 1 44 ? 7.663 23.444 18.697 1.00 34.03 44 ASP C CA 1
ATOM 1561 C C . ASP C 1 44 ? 8.344 23.732 19.977 1.00 35.23 44 ASP C C 1
ATOM 1562 O O . ASP C 1 44 ? 8.998 22.849 20.600 1.00 35.38 44 ASP C O 1
ATOM 1567 N N . ALA C 1 45 ? 8.150 24.937 20.437 1.00 34.56 45 ALA C N 1
ATOM 1568 C CA . ALA C 1 45 ? 8.799 25.203 21.656 1.00 34.48 45 ALA C CA 1
ATOM 1569 C C . ALA C 1 45 ? 8.113 24.452 22.745 1.00 33.06 45 ALA C C 1
ATOM 1570 O O . ALA C 1 45 ? 8.774 24.063 23.692 1.00 33.24 45 ALA C O 1
ATOM 1572 N N . TRP C 1 46 ? 6.803 24.395 22.667 1.00 31.40 46 TRP C N 1
ATOM 1573 C CA . TRP C 1 46 ? 6.059 23.701 23.684 1.00 34.84 46 TRP C CA 1
ATOM 1574 C C . TRP C 1 46 ? 6.531 22.208 23.727 1.00 32.85 46 TRP C C 1
ATOM 1575 O O . TRP C 1 46 ? 6.899 21.719 24.794 1.00 33.54 46 TRP C O 1
ATOM 1586 N N . GLN C 1 47 ? 6.590 21.531 22.577 1.00 34.95 47 GLN C N 1
ATOM 1587 C CA . GLN C 1 47 ? 7.078 20.140 22.555 1.00 37.68 47 GLN C CA 1
ATOM 1588 C C . GLN C 1 47 ? 8.464 19.964 23.129 1.00 39.81 47 GLN C C 1
ATOM 1589 O O . GLN C 1 47 ? 8.693 19.109 24.030 1.00 39.05 47 GLN C O 1
ATOM 1595 N N . GLU C 1 48 ? 9.420 20.743 22.597 1.00 40.67 48 GLU C N 1
ATOM 1596 C CA . GLU C 1 48 ? 10.795 20.631 23.021 1.00 41.38 48 GLU C CA 1
ATOM 1597 C C . GLU C 1 48 ? 10.954 20.887 24.539 1.00 38.21 48 GLU C C 1
ATOM 1598 O O . GLU C 1 48 ? 11.781 20.293 25.222 1.00 32.79 48 GLU C O 1
ATOM 1604 N N . THR C 1 49 ? 10.191 21.798 25.090 1.00 39.10 49 THR C N 1
ATOM 1605 C CA . THR C 1 49 ? 10.422 21.955 26.515 1.00 39.79 49 THR C CA 1
ATOM 1606 C C . THR C 1 49 ? 9.879 20.766 27.283 1.00 39.23 49 THR C C 1
ATOM 1607 O O . THR C 1 49 ? 10.492 20.367 28.300 1.00 40.07 49 THR C O 1
ATOM 1611 N N . VAL C 1 50 ? 8.761 20.187 26.818 1.00 37.91 50 VAL C N 1
ATOM 1612 C CA . VAL C 1 50 ? 8.158 19.020 27.522 1.00 36.64 50 VAL C CA 1
ATOM 1613 C C . VAL C 1 50 ? 9.120 17.887 27.288 1.00 37.71 50 VAL C C 1
ATOM 1614 O O . VAL C 1 50 ? 9.397 17.130 28.146 1.00 37.93 50 VAL C O 1
ATOM 1618 N N . TYR C 1 51 ? 9.700 17.789 26.126 1.00 38.89 51 TYR C N 1
ATOM 1619 C CA . TYR C 1 51 ? 10.798 16.873 26.035 1.00 40.02 51 TYR C CA 1
ATOM 1620 C C . TYR C 1 51 ? 11.867 16.908 27.163 1.00 39.44 51 TYR C C 1
ATOM 1621 O O . TYR C 1 51 ? 12.371 15.852 27.612 1.00 34.24 51 TYR C O 1
ATOM 1630 N N . LEU C 1 52 ? 12.222 18.116 27.576 1.00 39.74 52 LEU C N 1
ATOM 1631 C CA . LEU C 1 52 ? 13.247 18.272 28.644 1.00 40.69 52 LEU C CA 1
ATOM 1632 C C . LEU C 1 52 ? 12.747 17.928 30.016 1.00 39.99 52 LEU C C 1
ATOM 1633 O O . LEU C 1 52 ? 13.571 17.692 30.913 1.00 39.19 52 LEU C O 1
ATOM 1638 N N . LEU C 1 53 ? 11.423 17.927 30.212 1.00 39.73 53 LEU C N 1
ATOM 1639 C CA . LEU C 1 53 ? 10.878 17.665 31.573 1.00 41.12 53 LEU C CA 1
ATOM 1640 C C . LEU C 1 53 ? 10.746 16.184 31.909 1.00 40.35 53 LEU C C 1
ATOM 1641 O O . LEU C 1 53 ? 9.653 15.670 32.063 1.00 37.70 53 LEU C O 1
ATOM 1646 N N . ARG C 1 54 ? 11.876 15.526 31.983 1.00 41.55 54 ARG C N 1
ATOM 1647 C CA . ARG C 1 54 ? 11.892 14.107 32.279 1.00 44.16 54 ARG C CA 1
ATOM 1648 C C . ARG C 1 54 ? 11.682 13.934 33.778 1.00 45.11 54 ARG C C 1
ATOM 1649 O O . ARG C 1 54 ? 11.251 12.890 34.165 1.00 45.57 54 ARG C O 1
ATOM 1657 N N . SER C 1 55 ? 12.003 14.959 34.606 1.00 43.34 55 SER C N 1
ATOM 1658 C CA . SER C 1 55 ? 11.772 14.902 36.051 1.00 40.77 55 SER C CA 1
ATOM 1659 C C . SER C 1 55 ? 11.806 16.286 36.745 1.00 39.54 55 SER C C 1
ATOM 1660 O O . SER C 1 55 ? 12.242 17.302 36.195 1.00 37.18 55 SER C O 1
ATOM 1663 N N . PRO C 1 56 ? 11.320 16.339 37.986 1.00 39.32 56 PRO C N 1
ATOM 1664 C CA . PRO C 1 56 ? 11.366 17.667 38.684 1.00 37.99 56 PRO C CA 1
ATOM 1665 C C . PRO C 1 56 ? 12.701 18.379 38.647 1.00 38.10 56 PRO C C 1
ATOM 1666 O O . PRO C 1 56 ? 12.768 19.650 38.600 1.00 37.86 56 PRO C O 1
ATOM 1670 N N . GLU C 1 57 ? 13.766 17.611 38.664 1.00 35.68 57 GLU C N 1
ATOM 1671 C CA . GLU C 1 57 ? 15.072 18.221 38.643 1.00 36.64 57 GLU C CA 1
ATOM 1672 C C . GLU C 1 57 ? 15.344 19.024 37.347 1.00 34.91 57 GLU C C 1
ATOM 1673 O O . GLU C 1 57 ? 16.023 20.119 37.345 1.00 32.96 57 GLU C O 1
ATOM 1679 N N . ASN C 1 58 ? 14.842 18.511 36.251 1.00 33.36 58 ASN C N 1
ATOM 1680 C CA . ASN C 1 58 ? 14.883 19.278 34.958 1.00 33.18 58 ASN C CA 1
ATOM 1681 C C . ASN C 1 58 ? 14.074 20.544 34.999 1.00 32.58 58 ASN C C 1
ATOM 1682 O O . ASN C 1 58 ? 14.572 21.532 34.441 1.00 32.09 58 ASN C O 1
ATOM 1687 N N . ALA C 1 59 ? 12.888 20.510 35.614 1.00 30.69 59 ALA C N 1
ATOM 1688 C CA . ALA C 1 59 ? 11.997 21.722 35.781 1.00 33.91 59 ALA C CA 1
ATOM 1689 C C . ALA C 1 59 ? 12.751 22.739 36.623 1.00 33.68 59 ALA C C 1
ATOM 1690 O O . ALA C 1 59 ? 12.742 23.915 36.294 1.00 36.61 59 ALA C O 1
ATOM 1692 N N . ARG C 1 60 ? 13.429 22.253 37.682 1.00 33.42 60 ARG C N 1
ATOM 1693 C CA . ARG C 1 60 ? 14.291 23.090 38.505 1.00 32.73 60 ARG C CA 1
ATOM 1694 C C . ARG C 1 60 ? 15.450 23.713 37.679 1.00 33.68 60 ARG C C 1
ATOM 1695 O O . ARG C 1 60 ? 15.634 24.925 37.760 1.00 34.88 60 ARG C O 1
ATOM 1703 N N . ARG C 1 61 ? 16.204 22.897 36.933 1.00 30.61 61 ARG C N 1
ATOM 1704 C CA . ARG C 1 61 ? 17.225 23.376 35.971 1.00 33.25 61 ARG C CA 1
ATOM 1705 C C . ARG C 1 61 ? 16.735 24.425 34.992 1.00 33.10 61 ARG C C 1
ATOM 1706 O O . ARG C 1 61 ? 17.472 25.437 34.747 1.00 30.55 61 ARG C O 1
ATOM 1714 N N . LEU C 1 62 ? 15.482 24.280 34.536 1.00 32.96 62 LEU C N 1
ATOM 1715 C CA . LEU C 1 62 ? 14.854 25.290 33.687 1.00 36.36 62 LEU C CA 1
ATOM 1716 C C . LEU C 1 62 ? 14.603 26.650 34.371 1.00 40.00 62 LEU C C 1
ATOM 1717 O O . LEU C 1 62 ? 14.925 27.737 33.766 1.00 38.08 62 LEU C O 1
ATOM 1722 N N . MET C 1 63 ? 14.076 26.613 35.574 1.00 40.55 63 MET C N 1
ATOM 1723 C CA . MET C 1 63 ? 13.809 27.788 36.355 1.00 44.16 63 MET C CA 1
ATOM 1724 C C . MET C 1 63 ? 15.084 28.571 36.704 1.00 45.34 63 MET C C 1
ATOM 1725 O O . MET C 1 63 ? 15.121 29.765 36.673 1.00 44.43 63 MET C O 1
ATOM 1730 N N . GLU C 1 64 ? 16.135 27.850 36.999 1.00 47.30 64 GLU C N 1
ATOM 1731 C CA . GLU C 1 64 ? 17.410 28.438 37.270 1.00 49.65 64 GLU C CA 1
ATOM 1732 C C . GLU C 1 64 ? 17.951 29.182 36.034 1.00 50.90 64 GLU C C 1
ATOM 1733 O O . GLU C 1 64 ? 18.222 30.359 36.098 1.00 48.58 64 GLU C O 1
ATOM 1739 N N . ALA C 1 65 ? 18.067 28.487 34.917 1.00 50.60 65 ALA C N 1
ATOM 1740 C CA . ALA C 1 65 ? 18.436 29.090 33.676 1.00 51.99 65 ALA C CA 1
ATOM 1741 C C . ALA C 1 65 ? 17.678 30.369 33.442 1.00 52.62 65 ALA C C 1
ATOM 1742 O O . ALA C 1 65 ? 18.186 31.340 32.940 1.00 55.20 65 ALA C O 1
ATOM 1744 N N . VAL C 1 66 ? 16.444 30.358 33.833 1.00 52.33 66 VAL C N 1
ATOM 1745 C CA . VAL C 1 66 ? 15.577 31.521 33.690 1.00 52.62 66 VAL C CA 1
ATOM 1746 C C . VAL C 1 66 ? 16.006 32.619 34.692 1.00 54.86 66 VAL C C 1
ATOM 1747 O O . VAL C 1 66 ? 16.124 33.802 34.317 1.00 56.13 66 VAL C O 1
ATOM 1751 N N . ALA C 1 67 ? 16.399 32.195 35.895 1.00 55.39 67 ALA C N 1
ATOM 1752 C CA . ALA C 1 67 ? 16.883 33.089 36.910 1.00 56.20 67 ALA C CA 1
ATOM 1753 C C . ALA C 1 67 ? 18.295 33.592 36.619 1.00 57.79 67 ALA C C 1
ATOM 1754 O O . ALA C 1 67 ? 18.741 34.536 37.243 1.00 56.05 67 ALA C O 1
ATOM 1756 N N . ARG C 1 68 ? 18.989 32.979 35.656 1.00 59.74 68 ARG C N 1
ATOM 1757 C CA . ARG C 1 68 ? 20.385 33.311 35.426 1.00 61.75 68 ARG C CA 1
ATOM 1758 C C . ARG C 1 68 ? 20.571 34.808 35.121 1.00 63.56 68 ARG C C 1
ATOM 1759 O O . ARG C 1 68 ? 21.280 35.497 35.858 1.00 63.86 68 ARG C O 1
ATOM 1767 N N . ASP C 1 69 ? 19.856 35.334 34.121 1.00 65.29 69 ASP C N 1
ATOM 1768 C CA . ASP C 1 69 ? 20.215 36.642 33.511 1.00 66.24 69 ASP C CA 1
ATOM 1769 C C . ASP C 1 69 ? 19.041 37.626 33.500 1.00 67.58 69 ASP C C 1
ATOM 1770 O O . ASP C 1 69 ? 17.928 37.280 33.916 1.00 67.77 69 ASP C O 1
ATOM 1775 N N . LYS C 1 70 ? 19.257 38.834 32.954 1.00 68.78 70 LYS C N 1
ATOM 1776 C CA . LYS C 1 70 ? 18.136 39.772 32.834 1.00 68.45 70 LYS C CA 1
ATOM 1777 C C . LYS C 1 70 ? 17.116 39.416 31.748 1.00 68.63 70 LYS C C 1
ATOM 1778 O O . LYS C 1 70 ? 15.913 39.657 31.950 1.00 69.55 70 LYS C O 1
ATOM 1784 N N . ALA C 1 71 ? 17.523 38.829 30.618 1.00 67.66 71 ALA C N 1
ATOM 1785 C CA . ALA C 1 71 ? 16.472 38.444 29.627 1.00 67.12 71 ALA C CA 1
ATOM 1786 C C . ALA C 1 71 ? 15.554 37.297 30.125 1.00 66.09 71 ALA C C 1
ATOM 1787 O O . ALA C 1 71 ? 14.365 37.242 29.794 1.00 66.34 71 ALA C O 1
ATOM 1789 N N . GLY C 1 72 ? 16.097 36.411 30.945 1.00 65.96 72 GLY C N 1
ATOM 1790 C CA . GLY C 1 72 ? 15.279 35.364 31.579 1.00 64.31 72 GLY C CA 1
ATOM 1791 C C . GLY C 1 72 ? 14.231 36.006 32.464 1.00 63.73 72 GLY C C 1
ATOM 1792 O O . GLY C 1 72 ? 13.027 35.741 32.309 1.00 63.00 72 GLY C O 1
ATOM 1793 N N . HIS C 1 73 ? 14.694 36.854 33.396 1.00 62.90 73 HIS C N 1
ATOM 1794 C CA . HIS C 1 73 ? 13.796 37.627 34.259 1.00 62.82 73 HIS C CA 1
ATOM 1795 C C . HIS C 1 73 ? 12.663 38.259 33.455 1.00 61.06 73 HIS C C 1
ATOM 1796 O O . HIS C 1 73 ? 11.503 38.106 33.839 1.00 60.63 73 HIS C O 1
ATOM 1803 N N . SER C 1 74 ? 12.996 38.979 32.372 1.00 59.67 74 SER C N 1
ATOM 1804 C CA . SER C 1 74 ? 11.963 39.629 31.540 1.00 58.72 74 SER C CA 1
ATOM 1805 C C . SER C 1 74 ? 10.922 38.578 31.115 1.00 57.94 74 SER C C 1
ATOM 1806 O O . SER C 1 74 ? 9.743 38.676 31.491 1.00 56.81 74 SER C O 1
ATOM 1809 N N . ALA C 1 75 ? 11.383 37.562 30.353 1.00 56.42 75 ALA C N 1
ATOM 1810 C CA . ALA C 1 75 ? 10.492 36.566 29.716 1.00 55.82 75 ALA C CA 1
ATOM 1811 C C . ALA C 1 75 ? 9.549 35.869 30.711 1.00 55.11 75 ALA C C 1
ATOM 1812 O O . ALA C 1 75 ? 8.375 35.723 30.419 1.00 54.31 75 ALA C O 1
ATOM 1814 N N . PHE C 1 76 ? 10.085 35.542 31.897 1.00 55.03 76 PHE C N 1
ATOM 1815 C CA . PHE C 1 76 ? 9.370 34.926 33.073 1.00 55.12 76 PHE C CA 1
ATOM 1816 C C . PHE C 1 76 ? 8.408 35.893 33.800 1.00 53.27 76 PHE C C 1
ATOM 1817 O O . PHE C 1 76 ? 7.271 35.546 34.066 1.00 51.96 76 PHE C O 1
ATOM 1825 N N . THR C 1 77 ? 8.859 37.104 34.133 1.00 51.95 77 THR C N 1
ATOM 1826 C CA . THR C 1 77 ? 7.866 38.033 34.626 1.00 51.89 77 THR C CA 1
ATOM 1827 C C . THR C 1 77 ? 6.648 38.247 33.662 1.00 50.22 77 THR C C 1
ATOM 1828 O O . THR C 1 77 ? 5.539 38.273 34.163 1.00 53.17 77 THR C O 1
ATOM 1832 N N . LYS C 1 78 ? 6.854 38.352 32.335 1.00 49.84 78 LYS C N 1
ATOM 1833 C CA . LYS C 1 78 ? 5.732 38.552 31.333 1.00 47.11 78 LYS C CA 1
ATOM 1834 C C . LYS C 1 78 ? 4.733 37.391 31.249 1.00 46.87 78 LYS C C 1
ATOM 1835 O O . LYS C 1 78 ? 3.497 37.583 31.081 1.00 43.51 78 LYS C O 1
ATOM 1841 N N . SER C 1 79 ? 5.284 36.184 31.312 1.00 48.13 79 SER C N 1
ATOM 1842 C CA . SER C 1 79 ? 4.488 34.945 31.453 1.00 48.36 79 SER C CA 1
ATOM 1843 C C . SER C 1 79 ? 3.615 34.906 32.713 1.00 50.35 79 SER C C 1
ATOM 1844 O O . SER C 1 79 ? 2.444 34.529 32.648 1.00 50.04 79 SER C O 1
ATOM 1847 N N . VAL C 1 80 ? 4.207 35.247 33.873 1.00 51.72 80 VAL C N 1
ATOM 1848 C CA . VAL C 1 80 ? 3.439 35.256 35.169 1.00 53.06 80 VAL C CA 1
ATOM 1849 C C . VAL C 1 80 ? 2.334 36.334 35.085 1.00 53.09 80 VAL C C 1
ATOM 1850 O O . VAL C 1 80 ? 1.137 36.082 35.306 1.00 52.06 80 VAL C O 1
ATOM 1854 N N . ASP C 1 81 ? 2.754 37.525 34.646 1.00 55.30 81 ASP C N 1
ATOM 1855 C CA . ASP C 1 81 ? 1.816 38.631 34.359 1.00 55.51 81 ASP C CA 1
ATOM 1856 C C . ASP C 1 81 ? 0.667 38.266 33.394 1.00 57.23 81 ASP C C 1
ATOM 1857 O O . ASP C 1 81 ? -0.491 38.630 33.643 1.00 57.72 81 ASP C O 1
ATOM 1862 N N . GLU C 1 82 ? 0.972 37.550 32.311 1.00 59.09 82 GLU C N 1
ATOM 1863 C CA . GLU C 1 82 ? -0.075 37.015 31.413 1.00 61.50 82 GLU C CA 1
ATOM 1864 C C . GLU C 1 82 ? -1.065 36.199 32.252 1.00 62.48 82 GLU C C 1
ATOM 1865 O O . GLU C 1 82 ? -2.281 36.516 32.341 1.00 62.33 82 GLU C O 1
ATOM 1871 N N . LEU C 1 83 ? -0.515 35.183 32.922 1.00 63.11 83 LEU C N 1
ATOM 1872 C CA . LEU C 1 83 ? -1.274 34.359 33.881 1.00 65.17 83 LEU C CA 1
ATOM 1873 C C . LEU C 1 83 ? -2.152 35.146 34.885 1.00 66.82 83 LEU C C 1
ATOM 1874 O O . LEU C 1 83 ? -3.359 34.885 34.994 1.00 66.92 83 LEU C O 1
ATOM 1879 N N . ARG C 1 84 ? -1.536 36.121 35.572 1.00 69.46 84 ARG C N 1
ATOM 1880 C CA . ARG C 1 84 ? -2.185 36.992 36.582 1.00 72.17 84 ARG C CA 1
ATOM 1881 C C . ARG C 1 84 ? -3.429 37.732 36.039 1.00 73.69 84 ARG C C 1
ATOM 1882 O O . ARG C 1 84 ? -4.364 38.022 36.793 1.00 74.59 84 ARG C O 1
ATOM 1890 N N . GLU C 1 85 ? -3.425 38.006 34.734 1.00 75.02 85 GLU C N 1
ATOM 1891 C CA . GLU C 1 85 ? -4.507 38.690 34.031 1.00 76.50 85 GLU C CA 1
ATOM 1892 C C . GLU C 1 85 ? -5.713 37.807 33.660 1.00 77.49 85 GLU C C 1
ATOM 1893 O O . GLU C 1 85 ? -6.773 38.327 33.264 1.00 78.18 85 GLU C O 1
ATOM 1899 N N . MET C 1 86 ? -5.573 36.486 33.795 1.00 78.10 86 MET C N 1
ATOM 1900 C CA . MET C 1 86 ? -6.679 35.572 33.440 1.00 78.27 86 MET C CA 1
ATOM 1901 C C . MET C 1 86 ? -7.144 34.613 34.536 1.00 78.40 86 MET C C 1
ATOM 1902 O O . MET C 1 86 ? -8.247 34.049 34.443 1.00 78.65 86 MET C O 1
ATOM 1907 N N . MET D 1 1 ? 7.773 16.287 6.559 1.00 63.84 1 MET D N 1
ATOM 1908 C CA . MET D 1 1 ? 6.353 16.072 6.128 1.00 63.71 1 MET D CA 1
ATOM 1909 C C . MET D 1 1 ? 5.645 17.426 6.122 1.00 62.26 1 MET D C 1
ATOM 1910 O O . MET D 1 1 ? 4.414 17.475 6.099 1.00 63.22 1 MET D O 1
ATOM 1915 N N . SER D 1 2 ? 6.417 18.517 6.145 1.00 60.38 2 SER D N 1
ATOM 1916 C CA . SER D 1 2 ? 5.832 19.876 5.994 1.00 58.60 2 SER D CA 1
ATOM 1917 C C . SER D 1 2 ? 5.568 20.282 4.546 1.00 56.95 2 SER D C 1
ATOM 1918 O O . SER D 1 2 ? 6.351 19.961 3.624 1.00 56.27 2 SER D O 1
ATOM 1921 N N . ILE D 1 3 ? 4.434 20.946 4.356 1.00 53.01 3 ILE D N 1
ATOM 1922 C CA . ILE D 1 3 ? 4.030 21.444 3.068 1.00 51.91 3 ILE D CA 1
ATOM 1923 C C . ILE D 1 3 ? 3.996 22.978 2.944 1.00 50.94 3 ILE D C 1
ATOM 1924 O O . ILE D 1 3 ? 3.847 23.703 3.971 1.00 51.02 3 ILE D O 1
ATOM 1929 N N . SER D 1 4 ? 4.078 23.496 1.715 1.00 47.28 4 SER D N 1
ATOM 1930 C CA . SER D 1 4 ? 4.000 24.973 1.542 1.00 45.37 4 SER D CA 1
ATOM 1931 C C . SER D 1 4 ? 2.586 25.502 1.833 1.00 43.05 4 SER D C 1
ATOM 1932 O O . SER D 1 4 ? 1.575 24.801 1.702 1.00 40.30 4 SER D O 1
ATOM 1935 N N . ALA D 1 5 ? 2.461 26.748 2.260 1.00 43.72 5 ALA D N 1
ATOM 1936 C CA . ALA D 1 5 ? 1.131 27.298 2.326 1.00 42.18 5 ALA D CA 1
ATOM 1937 C C . ALA D 1 5 ? 0.416 27.233 0.987 1.00 42.87 5 ALA D C 1
ATOM 1938 O O . ALA D 1 5 ? -0.804 27.119 0.940 1.00 41.70 5 ALA D O 1
ATOM 1940 N N . SER D 1 6 ? 1.159 27.432 -0.093 1.00 43.04 6 SER D N 1
ATOM 1941 C CA . SER D 1 6 ? 0.592 27.337 -1.469 1.00 45.63 6 SER D CA 1
ATOM 1942 C C . SER D 1 6 ? 0.028 25.914 -1.707 1.00 44.40 6 SER D C 1
ATOM 1943 O O . SER D 1 6 ? -1.071 25.736 -2.238 1.00 43.59 6 SER D O 1
ATOM 1946 N N . GLU D 1 7 ? 0.739 24.883 -1.262 1.00 45.29 7 GLU D N 1
ATOM 1947 C CA . GLU D 1 7 ? 0.034 23.585 -1.174 1.00 44.64 7 GLU D CA 1
ATOM 1948 C C . GLU D 1 7 ? -1.154 23.619 -0.146 1.00 44.77 7 GLU D C 1
ATOM 1949 O O . GLU D 1 7 ? -2.321 23.287 -0.472 1.00 43.07 7 GLU D O 1
ATOM 1955 N N . ALA D 1 8 ? -0.883 24.018 1.095 1.00 42.35 8 ALA D N 1
ATOM 1956 C CA . ALA D 1 8 ? -2.009 23.992 2.063 1.00 44.55 8 ALA D CA 1
ATOM 1957 C C . ALA D 1 8 ? -3.288 24.664 1.508 1.00 44.63 8 ALA D C 1
ATOM 1958 O O . ALA D 1 8 ? -4.361 24.113 1.617 1.00 44.92 8 ALA D O 1
ATOM 1960 N N . ARG D 1 9 ? -3.165 25.808 0.849 1.00 47.49 9 ARG D N 1
ATOM 1961 C CA . ARG D 1 9 ? -4.311 26.480 0.206 1.00 49.48 9 ARG D CA 1
ATOM 1962 C C . ARG D 1 9 ? -5.142 25.594 -0.735 1.00 49.84 9 ARG D C 1
ATOM 1963 O O . ARG D 1 9 ? -6.373 25.619 -0.696 1.00 49.56 9 ARG D O 1
ATOM 1971 N N . GLN D 1 10 ? -4.457 24.814 -1.570 1.00 49.84 10 GLN D N 1
ATOM 1972 C CA . GLN D 1 10 ? -5.121 23.945 -2.526 1.00 51.94 10 GLN D CA 1
ATOM 1973 C C . GLN D 1 10 ? -5.961 22.849 -1.876 1.00 50.75 10 GLN D C 1
ATOM 1974 O O . GLN D 1 10 ? -7.121 22.628 -2.227 1.00 50.78 10 GLN D O 1
ATOM 1980 N N . ARG D 1 11 ? -5.364 22.143 -0.933 1.00 50.26 11 ARG D N 1
ATOM 1981 C CA . ARG D 1 11 ? -6.064 20.980 -0.362 1.00 49.18 11 ARG D CA 1
ATOM 1982 C C . ARG D 1 11 ? -6.425 21.298 1.094 1.00 48.17 11 ARG D C 1
ATOM 1983 O O . ARG D 1 11 ? -6.260 20.459 1.977 1.00 45.85 11 ARG D O 1
ATOM 1991 N N . LEU D 1 12 ? -6.951 22.509 1.348 1.00 47.18 12 LEU D N 1
ATOM 1992 C CA . LEU D 1 12 ? -7.221 22.863 2.746 1.00 45.83 12 LEU D CA 1
ATOM 1993 C C . LEU D 1 12 ? -8.291 21.954 3.323 1.00 46.57 12 LEU D C 1
ATOM 1994 O O . LEU D 1 12 ? -8.127 21.491 4.453 1.00 44.88 12 LEU D O 1
ATOM 1999 N N .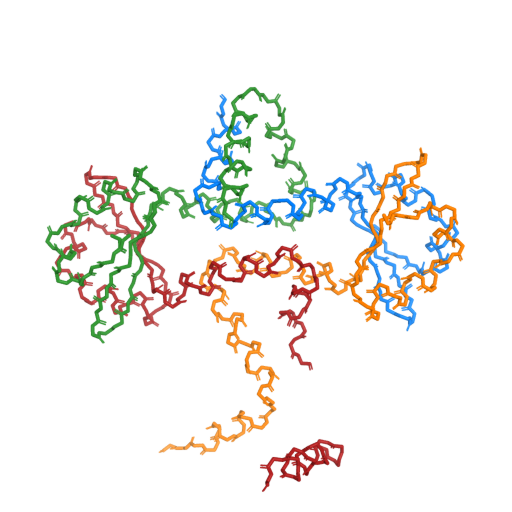 PHE D 1 13 ? -9.328 21.650 2.527 1.00 46.80 13 PHE D N 1
ATOM 2000 C CA . PHE D 1 13 ? -10.426 20.799 3.005 1.00 47.55 13 PHE D CA 1
ATOM 2001 C C . PHE D 1 13 ? -9.997 19.372 3.366 1.00 46.02 13 PHE D C 1
ATOM 2002 O O . PHE D 1 13 ? -10.320 18.944 4.450 1.00 47.86 13 PHE D O 1
ATOM 2010 N N . PRO D 1 14 ? -9.284 18.658 2.472 1.00 44.78 14 PRO D N 1
ATOM 2011 C CA . PRO D 1 14 ? -8.773 17.287 2.796 1.00 42.89 14 PRO D CA 1
ATOM 2012 C C . PRO D 1 14 ? -7.658 17.343 3.857 1.00 42.60 14 PRO D C 1
ATOM 2013 O O . PRO D 1 14 ? -7.461 16.385 4.685 1.00 40.87 14 PRO D O 1
ATOM 2017 N N . LEU D 1 15 ? -6.948 18.464 3.918 1.00 39.86 15 LEU D N 1
ATOM 2018 C CA . LEU D 1 15 ? -5.970 18.591 4.984 1.00 39.02 15 LEU D CA 1
ATOM 2019 C C . LEU D 1 15 ? -6.628 18.656 6.388 1.00 37.64 15 LEU D C 1
ATOM 2020 O O . LEU D 1 15 ? -6.213 17.999 7.308 1.00 37.82 15 LEU D O 1
ATOM 2025 N N . ILE D 1 16 ? -7.726 19.343 6.498 1.00 37.08 16 ILE D N 1
ATOM 2026 C CA . ILE D 1 16 ? -8.404 19.458 7.754 1.00 38.10 16 ILE D CA 1
ATOM 2027 C C . ILE D 1 16 ? -8.945 18.066 8.132 1.00 38.78 16 ILE D C 1
ATOM 2028 O O . ILE D 1 16 ? -8.974 17.643 9.290 1.00 35.54 16 ILE D O 1
ATOM 2033 N N . GLU D 1 17 ? -9.416 17.382 7.108 1.00 41.21 17 GLU D N 1
ATOM 2034 C CA . GLU D 1 17 ? -9.975 16.071 7.290 1.00 42.72 17 GLU D CA 1
ATOM 2035 C C . GLU D 1 17 ? -8.902 15.154 7.703 1.00 40.34 17 GLU D C 1
ATOM 2036 O O . GLU D 1 17 ? -9.124 14.453 8.651 1.00 44.39 17 GLU D O 1
ATOM 2042 N N . GLN D 1 18 ? -7.741 15.135 7.025 1.00 41.32 18 GLN D N 1
ATOM 2043 C CA . GLN D 1 18 ? -6.566 14.320 7.384 1.00 39.14 18 GLN D CA 1
ATOM 2044 C C . GLN D 1 18 ? -6.154 14.468 8.877 1.00 39.72 18 GLN D C 1
ATOM 2045 O O . GLN D 1 18 ? -6.021 13.477 9.628 1.00 37.75 18 GLN D O 1
ATOM 2051 N N . VAL D 1 19 ? -5.913 15.719 9.266 1.00 36.33 19 VAL D N 1
ATOM 2052 C CA . VAL D 1 19 ? -5.434 16.081 10.616 1.00 36.15 19 VAL D CA 1
ATOM 2053 C C . VAL D 1 19 ? -6.326 15.470 11.749 1.00 36.77 19 VAL D C 1
ATOM 2054 O O . VAL D 1 19 ? -5.827 14.951 12.756 1.00 40.30 19 VAL D O 1
ATOM 2058 N N . ASN D 1 20 ? -7.611 15.504 11.524 1.00 36.52 20 ASN D N 1
ATOM 2059 C CA . ASN D 1 20 ? -8.628 14.920 12.358 1.00 39.71 20 ASN D CA 1
ATOM 2060 C C . ASN D 1 20 ? -8.807 13.404 12.283 1.00 40.20 20 ASN D C 1
ATOM 2061 O O . ASN D 1 20 ? -9.408 12.861 13.198 1.00 40.90 20 ASN D O 1
ATOM 2066 N N . THR D 1 21 ? -8.447 12.794 11.132 1.00 40.12 21 THR D N 1
ATOM 2067 C CA . THR D 1 21 ? -8.595 11.343 10.906 1.00 40.36 21 THR D CA 1
ATOM 2068 C C . THR D 1 21 ? -7.408 10.713 11.471 1.00 40.06 21 THR D C 1
ATOM 2069 O O . THR D 1 21 ? -7.546 9.862 12.332 1.00 40.95 21 THR D O 1
ATOM 2073 N N . ASP D 1 22 ? -6.236 11.138 10.996 1.00 38.41 22 ASP D N 1
ATOM 2074 C CA . ASP D 1 22 ? -4.913 10.732 11.463 1.00 38.14 22 ASP D CA 1
ATOM 2075 C C . ASP D 1 22 ? -4.506 11.183 12.864 1.00 38.39 22 ASP D C 1
ATOM 2076 O O . ASP D 1 22 ? -3.485 10.731 13.404 1.00 34.67 22 ASP D O 1
ATOM 2081 N N . HIS D 1 23 ? -5.218 12.133 13.438 1.00 37.00 23 HIS D N 1
ATOM 2082 C CA . HIS D 1 23 ? -4.716 12.712 14.738 1.00 37.22 23 HIS D CA 1
ATOM 2083 C C . HIS D 1 23 ? -3.219 12.963 14.738 1.00 36.71 23 HIS D C 1
ATOM 2084 O O . HIS D 1 23 ? -2.480 12.584 15.705 1.00 35.26 23 HIS D O 1
ATOM 2091 N N . GLN D 1 24 ? -2.717 13.459 13.584 1.00 36.59 24 GLN D N 1
ATOM 2092 C CA . GLN D 1 24 ? -1.359 13.953 13.489 1.00 37.70 24 GLN D CA 1
ATOM 2093 C C . GLN D 1 24 ? -1.340 15.444 13.000 1.00 37.69 24 GLN D C 1
ATOM 2094 O O . GLN D 1 24 ? -2.078 15.785 12.085 1.00 31.81 24 GLN D O 1
ATOM 2100 N N . PRO D 1 25 ? -0.473 16.295 13.611 1.00 37.40 25 PRO D N 1
ATOM 2101 C CA . PRO D 1 25 ? -0.552 17.694 13.147 1.00 38.02 25 PRO D CA 1
ATOM 2102 C C . PRO D 1 25 ? 0.193 17.824 11.771 1.00 38.71 25 PRO D C 1
ATOM 2103 O O . PRO D 1 25 ? 1.030 16.938 11.439 1.00 39.65 25 PRO D O 1
ATOM 2107 N N . VAL D 1 26 ? -0.161 18.845 10.984 1.00 32.99 26 VAL D N 1
ATOM 2108 C CA . VAL D 1 26 ? 0.592 19.204 9.770 1.00 33.44 26 VAL D CA 1
ATOM 2109 C C . VAL D 1 26 ? 1.337 20.542 9.882 1.00 33.17 26 VAL D C 1
ATOM 2110 O O . VAL D 1 26 ? 0.746 21.547 10.298 1.00 30.43 26 VAL D O 1
ATOM 2114 N N . ARG D 1 27 ? 2.625 20.520 9.581 1.00 34.79 27 ARG D N 1
ATOM 2115 C CA . ARG D 1 27 ? 3.485 21.719 9.575 1.00 35.53 27 ARG D CA 1
ATOM 2116 C C . ARG D 1 27 ? 3.303 22.388 8.178 1.00 36.86 27 ARG D C 1
ATOM 2117 O O . ARG D 1 27 ? 3.365 21.679 7.155 1.00 36.67 27 ARG D O 1
ATOM 2125 N N . ILE D 1 28 ? 2.927 23.691 8.155 1.00 35.89 28 ILE D N 1
ATOM 2126 C CA . ILE D 1 28 ? 2.770 24.542 6.935 1.00 34.27 28 ILE D CA 1
ATOM 2127 C C . ILE D 1 28 ? 3.929 25.557 6.932 1.00 35.72 28 ILE D C 1
ATOM 2128 O O . ILE D 1 28 ? 4.149 26.242 7.943 1.00 37.14 28 ILE D O 1
ATOM 2133 N N . THR D 1 29 ? 4.774 25.569 5.887 1.00 34.59 29 THR D N 1
ATOM 2134 C CA . THR D 1 29 ? 5.796 26.596 5.722 1.00 37.95 29 THR D CA 1
ATOM 2135 C C . THR D 1 29 ? 5.312 27.583 4.627 1.00 37.66 29 THR D C 1
ATOM 2136 O O . THR D 1 29 ? 4.628 27.193 3.697 1.00 37.57 29 THR D O 1
ATOM 2140 N N . SER D 1 30 ? 5.663 28.855 4.761 1.00 39.23 30 SER D N 1
ATOM 2141 C CA . SER D 1 30 ? 5.060 29.907 3.922 1.00 37.45 30 SER D CA 1
ATOM 2142 C C . SER D 1 30 ? 5.970 31.130 3.973 1.00 38.29 30 SER D C 1
ATOM 2143 O O . SER D 1 30 ? 6.780 31.257 4.825 1.00 36.06 30 SER D O 1
ATOM 2146 N N . ARG D 1 31 ? 5.814 32.026 3.010 1.00 40.44 31 ARG D N 1
ATOM 2147 C CA . ARG D 1 31 ? 6.624 33.258 3.018 1.00 41.71 31 ARG D CA 1
ATOM 2148 C C . ARG D 1 31 ? 6.205 34.135 4.250 1.00 39.90 31 ARG D C 1
ATOM 2149 O O . ARG D 1 31 ? 6.999 34.912 4.765 1.00 41.43 31 ARG D O 1
ATOM 2157 N N . ALA D 1 32 ? 4.981 33.928 4.712 1.00 39.14 32 ALA D N 1
ATOM 2158 C CA . ALA D 1 32 ? 4.448 34.590 5.932 1.00 39.17 32 ALA D CA 1
ATOM 2159 C C . ALA D 1 32 ? 4.962 33.976 7.203 1.00 35.33 32 ALA D C 1
ATOM 2160 O O . ALA D 1 32 ? 4.498 34.308 8.269 1.00 35.59 32 ALA D O 1
ATOM 2162 N N . GLY D 1 33 ? 5.919 33.054 7.137 1.00 36.68 33 GLY D N 1
ATOM 2163 C CA . GLY D 1 33 ? 6.406 32.328 8.447 1.00 32.72 33 GLY D CA 1
ATOM 2164 C C . GLY D 1 33 ? 5.761 30.943 8.569 1.00 32.42 33 GLY D C 1
ATOM 2165 O O . GLY D 1 33 ? 5.034 30.566 7.665 1.00 34.50 33 GLY D O 1
ATOM 2166 N N . ASP D 1 34 ? 5.979 30.187 9.674 1.00 31.62 34 ASP D N 1
ATOM 2167 C CA . ASP D 1 34 ? 5.502 28.766 9.844 1.00 30.42 34 ASP D CA 1
ATOM 2168 C C . ASP D 1 34 ? 4.345 28.646 10.872 1.00 30.11 34 ASP D C 1
ATOM 2169 O O . ASP D 1 34 ? 4.344 29.402 11.865 1.00 31.26 34 ASP D O 1
ATOM 2174 N N . ALA D 1 35 ? 3.473 27.670 10.662 1.00 26.07 35 ALA D N 1
ATOM 2175 C CA . ALA D 1 35 ? 2.240 27.386 11.444 1.00 27.85 35 ALA D CA 1
ATOM 2176 C C . ALA D 1 35 ? 2.104 25.847 11.565 1.00 29.41 35 ALA D C 1
ATOM 2177 O O . ALA D 1 35 ? 2.785 25.096 10.819 1.00 31.76 35 ALA D O 1
ATOM 2179 N N . VAL D 1 36 ? 1.271 25.395 12.487 1.00 32.27 36 VAL D N 1
ATOM 2180 C CA . VAL D 1 36 ? 0.965 23.927 12.599 1.00 33.28 36 VAL D CA 1
ATOM 2181 C C . VAL D 1 36 ? -0.543 23.869 12.607 1.00 31.75 36 VAL D C 1
ATOM 2182 O O . VAL D 1 36 ? -1.215 24.753 13.175 1.00 30.33 36 VAL D O 1
ATOM 2186 N N . LEU D 1 37 ? -1.101 22.964 11.801 1.00 30.50 37 LEU D N 1
ATOM 2187 C CA . LEU D 1 37 ? -2.485 22.767 11.743 1.00 30.41 37 LEU D CA 1
ATOM 2188 C C . LEU D 1 37 ? -2.830 21.449 12.506 1.00 33.46 37 LEU D C 1
ATOM 2189 O O . LEU D 1 37 ? -2.267 20.402 12.174 1.00 32.20 37 LEU D O 1
ATOM 2194 N N . MET D 1 38 ? -3.779 21.501 13.441 1.00 32.93 38 MET D N 1
ATOM 2195 C CA . MET D 1 38 ? -4.159 20.325 14.161 1.00 31.51 38 MET D CA 1
ATOM 2196 C C . MET D 1 38 ? -5.612 20.292 14.351 1.00 31.95 38 MET D C 1
ATOM 2197 O O . MET D 1 38 ? -6.264 21.380 14.417 1.00 32.19 38 MET D O 1
ATOM 2202 N N . SER D 1 39 ? -6.177 19.075 14.409 1.00 30.36 39 SER D N 1
ATOM 2203 C CA . SER D 1 39 ? -7.564 18.770 14.834 1.00 30.16 39 SER D CA 1
ATOM 2204 C C . SER D 1 39 ? -7.985 19.692 15.997 1.00 28.75 39 SER D C 1
ATOM 2205 O O . SER D 1 39 ? -7.200 19.792 16.895 1.00 27.31 39 SER D O 1
ATOM 2208 N N . ALA D 1 40 ? -9.166 20.295 15.991 1.00 30.42 40 ALA D N 1
ATOM 2209 C CA . ALA D 1 40 ? -9.563 21.207 17.034 1.00 33.60 40 ALA D CA 1
ATOM 2210 C C . ALA D 1 40 ? -9.831 20.458 18.306 1.00 35.42 40 ALA D C 1
ATOM 2211 O O . ALA D 1 40 ? -9.420 20.933 19.332 1.00 35.44 40 ALA D O 1
ATOM 2213 N N . ASP D 1 41 ? -10.613 19.354 18.220 1.00 36.07 41 ASP D N 1
ATOM 2214 C CA . ASP D 1 41 ? -10.842 18.345 19.332 1.00 35.47 41 ASP D CA 1
ATOM 2215 C C . ASP D 1 41 ? -9.539 17.968 20.001 1.00 34.45 41 ASP D C 1
ATOM 2216 O O . ASP D 1 41 ? -9.412 18.109 21.224 1.00 32.64 41 ASP D O 1
ATOM 2221 N N . ASP D 1 42 ? -8.537 17.590 19.239 1.00 31.22 42 ASP D N 1
ATOM 2222 C CA . ASP D 1 42 ? -7.252 17.282 19.899 1.00 30.81 42 ASP D CA 1
ATOM 2223 C C . ASP D 1 42 ? -6.411 18.462 20.501 1.00 31.26 42 ASP D C 1
ATOM 2224 O O . ASP D 1 42 ? -5.638 18.232 21.413 1.00 32.73 42 ASP D O 1
ATOM 2229 N N . TYR D 1 43 ? -6.480 19.657 19.909 1.00 30.82 43 TYR D N 1
ATOM 2230 C CA . TYR D 1 43 ? -5.835 20.871 20.479 1.00 29.16 43 TYR D CA 1
ATOM 2231 C C . TYR D 1 43 ? -6.499 21.040 21.843 1.00 27.07 43 TYR D C 1
ATOM 2232 O O . TYR D 1 43 ? -5.819 21.204 22.837 1.00 28.91 43 TYR D O 1
ATOM 2241 N N . ASP D 1 44 ? -7.823 21.002 21.835 1.00 27.41 44 ASP D N 1
ATOM 2242 C CA . ASP D 1 44 ? -8.642 21.140 23.073 1.00 30.50 44 ASP D CA 1
ATOM 2243 C C . ASP D 1 44 ? -8.329 20.128 24.209 1.00 29.61 44 ASP D C 1
ATOM 2244 O O . ASP D 1 44 ? -8.174 20.562 25.349 1.00 29.17 44 ASP D O 1
ATOM 2249 N N . ALA D 1 45 ? -8.199 18.817 23.866 1.00 27.20 45 ALA D N 1
ATOM 2250 C CA . ALA D 1 45 ? -7.776 17.791 24.862 1.00 28.08 45 ALA D CA 1
ATOM 2251 C C . ALA D 1 45 ? -6.476 18.167 25.474 1.00 25.92 45 ALA D C 1
ATOM 2252 O O . ALA D 1 45 ? -6.265 17.957 26.631 1.00 29.57 45 ALA D O 1
ATOM 2254 N N . TRP D 1 46 ? -5.577 18.629 24.625 1.00 24.80 46 TRP D N 1
ATOM 2255 C CA . TRP D 1 46 ? -4.214 18.968 24.951 1.00 24.77 46 TRP D CA 1
ATOM 2256 C C . TRP D 1 46 ? -4.170 20.174 25.932 1.00 25.05 46 TRP D C 1
ATOM 2257 O O . TRP D 1 46 ? -3.484 20.126 26.902 1.00 28.25 46 TRP D O 1
ATOM 2268 N N . GLN D 1 47 ? -4.855 21.265 25.572 1.00 27.25 47 GLN D N 1
ATOM 2269 C CA . GLN D 1 47 ? -4.900 22.480 26.480 1.00 29.94 47 GLN D CA 1
ATOM 2270 C C . GLN D 1 47 ? -5.560 22.069 27.793 1.00 26.84 47 GLN D C 1
ATOM 2271 O O . GLN D 1 47 ? -5.159 22.417 28.820 1.00 29.76 47 GLN D O 1
ATOM 2277 N N . GLU D 1 48 ? -6.582 21.278 27.689 1.00 28.23 48 GLU D N 1
ATOM 2278 C CA . GLU D 1 48 ? -7.313 20.921 28.924 1.00 26.97 48 GLU D CA 1
ATOM 2279 C C . GLU D 1 48 ? -6.506 20.030 29.822 1.00 27.08 48 GLU D C 1
ATOM 2280 O O . GLU D 1 48 ? -6.486 20.219 31.037 1.00 26.87 48 GLU D O 1
ATOM 2286 N N . THR D 1 49 ? -5.822 19.019 29.245 1.00 27.66 49 THR D N 1
ATOM 2287 C CA . THR D 1 49 ? -5.089 18.042 30.093 1.00 27.17 49 THR D CA 1
ATOM 2288 C C . THR D 1 49 ? -3.911 18.756 30.697 1.00 28.12 49 THR D C 1
ATOM 2289 O O . THR D 1 49 ? -3.435 18.378 31.767 1.00 25.25 49 THR D O 1
ATOM 2293 N N . VAL D 1 50 ? -3.330 19.764 30.008 1.00 29.94 50 VAL D N 1
ATOM 2294 C CA . VAL D 1 50 ? -2.149 20.402 30.650 1.00 29.08 50 VAL D CA 1
ATOM 2295 C C . VAL D 1 50 ? -2.657 21.275 31.871 1.00 28.21 50 VAL D C 1
ATOM 2296 O O . VAL D 1 50 ? -2.003 21.383 32.947 1.00 26.30 50 VAL D O 1
ATOM 2300 N N . TYR D 1 51 ? -3.772 21.926 31.610 1.00 30.39 51 TYR D N 1
ATOM 2301 C CA . TYR D 1 51 ? -4.559 22.638 32.691 1.00 30.40 51 TYR D CA 1
ATOM 2302 C C . TYR D 1 51 ? -4.806 21.764 33.950 1.00 30.57 51 TYR D C 1
ATOM 2303 O O . TYR D 1 51 ? -4.316 22.081 35.048 1.00 25.78 51 TYR D O 1
ATOM 2312 N N . LEU D 1 52 ? -5.512 20.636 33.777 1.00 29.28 52 LEU D N 1
ATOM 2313 C CA . LEU D 1 52 ? -5.639 19.598 34.835 1.00 29.09 52 LEU D CA 1
ATOM 2314 C C . LEU D 1 52 ? -4.274 19.170 35.509 1.00 28.30 52 LEU D C 1
ATOM 2315 O O . LEU D 1 52 ? -4.273 18.801 36.649 1.00 28.05 52 LEU D O 1
ATOM 2320 N N . LEU D 1 53 ? -3.138 19.185 34.794 1.00 26.78 53 LEU D N 1
ATOM 2321 C CA . LEU D 1 53 ? -1.912 18.577 35.345 1.00 29.80 53 LEU D CA 1
ATOM 2322 C C . LEU D 1 53 ? -1.241 19.428 36.407 1.00 31.82 53 LEU D C 1
ATOM 2323 O O . LEU D 1 53 ? -0.192 19.011 36.978 1.00 29.76 53 LEU D O 1
ATOM 2328 N N . ARG D 1 54 ? -1.702 20.701 36.508 1.00 30.46 54 ARG D N 1
ATOM 2329 C CA . ARG D 1 54 ? -1.165 21.569 37.586 1.00 33.52 54 ARG D CA 1
ATOM 2330 C C . ARG D 1 54 ? -1.120 20.836 38.920 1.00 32.21 54 ARG D C 1
ATOM 2331 O O . ARG D 1 54 ? -0.148 20.925 39.689 1.00 31.51 54 ARG D O 1
ATOM 2339 N N . SER D 1 55 ? -2.179 20.085 39.129 1.00 33.10 55 SER D N 1
ATOM 2340 C CA . SER D 1 55 ? -2.512 19.412 40.344 1.00 31.07 55 SER D CA 1
ATOM 2341 C C . SER D 1 55 ? -2.087 17.934 40.280 1.00 31.57 55 SER D C 1
ATOM 2342 O O . SER D 1 55 ? -2.474 17.177 39.384 1.00 27.71 55 SER D O 1
ATOM 2345 N N . PRO D 1 56 ? -1.305 17.500 41.268 1.00 32.09 56 PRO D N 1
ATOM 2346 C CA . PRO D 1 56 ? -0.844 16.106 41.287 1.00 33.14 56 PRO D CA 1
ATOM 2347 C C . PRO D 1 56 ? -1.963 15.121 41.587 1.00 33.12 56 PRO D C 1
ATOM 2348 O O . PRO D 1 56 ? -1.872 13.972 41.223 1.00 32.90 56 PRO D O 1
ATOM 2352 N N . GLU D 1 57 ? -2.961 15.579 42.338 1.00 31.92 57 GLU D N 1
ATOM 2353 C CA . GLU D 1 57 ? -4.213 14.841 42.492 1.00 31.67 57 GLU D CA 1
ATOM 2354 C C . GLU D 1 57 ? -4.890 14.518 41.133 1.00 30.09 57 GLU D C 1
ATOM 2355 O O . GLU D 1 57 ? -5.390 13.411 40.936 1.00 29.13 57 GLU D O 1
ATOM 2361 N N . ASN D 1 58 ? -4.950 15.487 40.230 1.00 29.50 58 ASN D N 1
ATOM 2362 C CA . ASN D 1 58 ? -5.711 15.337 38.984 1.00 28.40 58 ASN D CA 1
ATOM 2363 C C . ASN D 1 58 ? -4.863 14.408 38.133 1.00 28.10 58 ASN D C 1
ATOM 2364 O O . ASN D 1 58 ? -5.377 13.650 37.425 1.00 24.88 58 ASN D O 1
ATOM 2369 N N . ALA D 1 59 ? -3.548 14.499 38.300 1.00 27.70 59 ALA D N 1
ATOM 2370 C CA . ALA D 1 59 ? -2.666 13.726 37.562 1.00 29.66 59 ALA D CA 1
ATOM 2371 C C . ALA D 1 59 ? -2.829 12.267 37.963 1.00 30.21 59 ALA D C 1
ATOM 2372 O O . ALA D 1 59 ? -2.885 11.347 37.146 1.00 28.30 59 ALA D O 1
ATOM 2374 N N . ARG D 1 60 ? -2.957 12.084 39.282 1.00 32.05 60 ARG D N 1
ATOM 2375 C CA . ARG D 1 60 ? -3.105 10.692 39.788 1.00 35.80 60 ARG D CA 1
ATOM 2376 C C . ARG D 1 60 ? -4.332 10.103 39.179 1.00 34.27 60 ARG D C 1
ATOM 2377 O O . ARG D 1 60 ? -4.294 8.923 38.758 1.00 37.23 60 ARG D O 1
ATOM 2385 N N . ARG D 1 61 ? -5.432 10.893 39.134 1.00 34.38 61 ARG D N 1
ATOM 2386 C CA . ARG D 1 61 ? -6.736 10.473 38.562 1.00 30.40 61 ARG D CA 1
ATOM 2387 C C . ARG D 1 61 ? -6.752 10.148 37.050 1.00 31.65 61 ARG D C 1
ATOM 2388 O O . ARG D 1 61 ? -7.577 9.378 36.517 1.00 28.93 61 ARG D O 1
ATOM 2396 N N . LEU D 1 62 ? -5.827 10.772 36.348 1.00 33.03 62 LEU D N 1
ATOM 2397 C CA . LEU D 1 62 ? -5.565 10.404 34.935 1.00 33.23 62 LEU D CA 1
ATOM 2398 C C . LEU D 1 62 ? -4.842 9.077 34.827 1.00 32.62 62 LEU D C 1
ATOM 2399 O O . LEU D 1 62 ? -5.081 8.354 33.883 1.00 33.21 62 LEU D O 1
ATOM 2404 N N . MET D 1 63 ? -3.868 8.821 35.715 1.00 32.94 63 MET D N 1
ATOM 2405 C CA . MET D 1 63 ? -3.231 7.489 35.740 1.00 35.09 63 MET D CA 1
ATOM 2406 C C . MET D 1 63 ? -4.223 6.382 36.201 1.00 37.28 63 MET D C 1
ATOM 2407 O O . MET D 1 63 ? -4.518 5.384 35.528 1.00 37.68 63 MET D O 1
ATOM 2412 N N . GLU D 1 64 ? -4.733 6.570 37.386 1.00 38.09 64 GLU D N 1
ATOM 2413 C CA . GLU D 1 64 ? -5.709 5.661 37.961 1.00 38.44 64 GLU D CA 1
ATOM 2414 C C . GLU D 1 64 ? -7.128 6.027 37.722 1.00 39.29 64 GLU D C 1
ATOM 2415 O O . GLU D 1 64 ? -7.730 6.488 38.640 1.00 41.45 64 GLU D O 1
ATOM 2421 N N . ALA D 1 65 ? -7.687 5.826 36.538 1.00 41.08 65 ALA D N 1
ATOM 2422 C CA . ALA D 1 65 ? -9.104 6.158 36.270 1.00 43.71 65 ALA D CA 1
ATOM 2423 C C . ALA D 1 65 ? -10.111 5.139 36.777 1.00 46.61 65 ALA D C 1
ATOM 2424 O O . ALA D 1 65 ? -11.335 5.443 36.837 1.00 47.17 65 ALA D O 1
ATOM 2426 N N . VAL D 1 66 ? -9.607 3.955 37.137 1.00 48.72 66 VAL D N 1
ATOM 2427 C CA . VAL D 1 66 ? -10.453 2.858 37.604 1.00 52.17 66 VAL D CA 1
ATOM 2428 C C . VAL D 1 66 ? -10.602 2.907 39.126 1.00 51.29 66 VAL D C 1
ATOM 2429 O O . VAL D 1 66 ? -11.754 2.843 39.624 1.00 53.94 66 VAL D O 1
ATOM 2433 N N . SER D 1 74 ? -19.240 -8.764 39.287 1.00 58.16 74 SER D N 1
ATOM 2434 C CA . SER D 1 74 ? -19.398 -9.402 40.600 1.00 57.01 74 SER D CA 1
ATOM 2435 C C . SER D 1 74 ? -20.854 -9.484 41.072 1.00 56.54 74 SER D C 1
ATOM 2436 O O . SER D 1 74 ? -21.757 -8.933 40.432 1.00 57.43 74 SER D O 1
ATOM 2439 N N . ALA D 1 75 ? -21.058 -10.188 42.189 1.00 56.66 75 ALA D N 1
ATOM 2440 C CA . ALA D 1 75 ? -22.169 -9.925 43.154 1.00 56.15 75 ALA D CA 1
ATOM 2441 C C . ALA D 1 75 ? -22.039 -8.489 43.671 1.00 56.12 75 ALA D C 1
ATOM 2442 O O . ALA D 1 75 ? -23.028 -7.752 43.719 1.00 55.48 75 ALA D O 1
ATOM 2444 N N . PHE D 1 76 ? -20.822 -8.059 44.018 1.00 55.83 76 PHE D N 1
ATOM 2445 C CA . PHE D 1 76 ? -20.670 -6.644 44.373 1.00 55.39 76 PHE D CA 1
ATOM 2446 C C . PHE D 1 76 ? -21.192 -5.745 43.256 1.00 56.46 76 PHE D C 1
ATOM 2447 O O . PHE D 1 76 ? -22.151 -4.999 43.456 1.00 56.83 76 PHE D O 1
ATOM 2455 N N . THR D 1 77 ? -20.525 -5.827 42.102 1.00 57.03 77 THR D N 1
ATOM 2456 C CA . THR D 1 77 ? -20.795 -5.000 40.892 1.00 58.41 77 THR D CA 1
ATOM 2457 C C . THR D 1 77 ? -22.220 -5.171 40.463 1.00 58.20 77 THR D C 1
ATOM 2458 O O . THR D 1 77 ? -22.829 -4.225 39.983 1.00 58.96 77 THR D O 1
ATOM 2462 N N . LYS D 1 78 ? -22.755 -6.383 40.638 1.00 58.75 78 LYS D N 1
ATOM 2463 C CA . LYS D 1 78 ? -24.160 -6.570 40.451 1.00 59.00 78 LYS D CA 1
ATOM 2464 C C . LYS D 1 78 ? -24.920 -5.512 41.265 1.00 59.07 78 LYS D C 1
ATOM 2465 O O . LYS D 1 78 ? -25.747 -4.786 40.703 1.00 58.82 78 LYS D O 1
ATOM 2471 N N . SER D 1 79 ? -24.647 -5.447 42.572 1.00 58.26 79 SER D N 1
ATOM 2472 C CA . SER D 1 79 ? -25.504 -4.656 43.449 1.00 59.18 79 SER D CA 1
ATOM 2473 C C . SER D 1 79 ? -25.356 -3.131 43.242 1.00 59.44 79 SER D C 1
ATOM 2474 O O . SER D 1 79 ? -26.292 -2.371 43.540 1.00 59.38 79 SER D O 1
ATOM 2477 N N . VAL D 1 80 ? -24.210 -2.702 42.702 1.00 59.76 80 VAL D N 1
ATOM 2478 C CA . VAL D 1 80 ? -24.035 -1.313 42.219 1.00 60.33 80 VAL D CA 1
ATOM 2479 C C . VAL D 1 80 ? -25.074 -0.965 41.114 1.00 61.98 80 VAL D C 1
ATOM 2480 O O . VAL D 1 80 ? -25.848 0.015 41.232 1.00 61.72 80 VAL D O 1
ATOM 2484 N N . ASP D 1 81 ? -25.084 -1.798 40.063 1.00 62.09 81 ASP D N 1
ATOM 2485 C CA . ASP D 1 81 ? -26.100 -1.778 39.018 1.00 62.77 81 ASP D CA 1
ATOM 2486 C C . ASP D 1 81 ? -27.504 -1.798 39.563 1.00 62.37 81 ASP D C 1
ATOM 2487 O O . ASP D 1 81 ? -28.350 -1.044 39.081 1.00 62.33 81 ASP D O 1
ATOM 2492 N N . GLU D 1 82 ? -27.766 -2.687 40.523 1.00 62.39 82 GLU D N 1
ATOM 2493 C CA . GLU D 1 82 ? -29.081 -2.703 41.171 1.00 62.52 82 GLU D CA 1
ATOM 2494 C C . GLU D 1 82 ? -29.358 -1.321 41.815 1.00 61.10 82 GLU D C 1
ATOM 2495 O O . GLU D 1 82 ? -30.407 -0.726 41.579 1.00 59.94 82 GLU D O 1
ATOM 2501 N N . LEU D 1 83 ? -28.423 -0.819 42.631 1.00 60.20 83 LEU D N 1
ATOM 2502 C CA . LEU D 1 83 ? -28.693 0.451 43.401 1.00 59.76 83 LEU D CA 1
ATOM 2503 C C . LEU D 1 83 ? -28.880 1.632 42.452 1.00 59.91 83 LEU D C 1
ATOM 2504 O O . LEU D 1 83 ? -29.787 2.416 42.636 1.00 60.01 83 LEU D O 1
ATOM 2509 N N . ARG D 1 84 ? -27.974 1.751 41.484 1.00 60.46 84 ARG D N 1
ATOM 2510 C CA . ARG D 1 84 ? -28.071 2.712 40.396 1.00 62.01 84 ARG D CA 1
ATOM 2511 C C . ARG D 1 84 ? -29.514 2.826 39.853 1.00 61.56 84 ARG D C 1
ATOM 2512 O O . ARG D 1 84 ? -30.119 3.895 39.933 1.00 61.62 84 ARG D O 1
ATOM 2520 N N . GLU D 1 85 ? -30.038 1.692 39.378 1.00 61.48 85 GLU D N 1
ATOM 2521 C CA . GLU D 1 85 ? -31.378 1.503 38.813 1.00 61.69 85 GLU D CA 1
ATOM 2522 C C . GLU D 1 85 ? -32.504 1.875 39.796 1.00 61.72 85 GLU D C 1
ATOM 2523 O O . GLU D 1 85 ? -33.452 2.620 39.466 1.00 60.32 85 GLU D O 1
ATOM 2529 N N . MET D 1 86 ? -32.437 1.261 40.978 1.00 60.39 86 MET D N 1
ATOM 2530 C CA . MET D 1 86 ? -33.243 1.679 42.122 1.00 61.02 86 MET D CA 1
ATOM 2531 C C . MET D 1 86 ? -33.116 3.205 42.377 1.00 61.19 86 MET D C 1
ATOM 2532 O O . MET D 1 86 ? -34.110 3.861 42.638 1.00 60.82 86 MET D O 1
ATOM 2537 N N . ALA D 1 87 ? -31.902 3.769 42.317 1.00 61.98 87 ALA D N 1
ATOM 2538 C CA . ALA D 1 87 ? -31.764 5.215 42.654 1.00 63.23 87 ALA D CA 1
ATOM 2539 C C . ALA D 1 87 ? -32.226 6.127 41.521 1.00 64.04 87 ALA D C 1
ATOM 2540 O O . ALA D 1 87 ? -32.572 7.277 41.781 1.00 64.18 87 ALA D O 1
ATOM 2542 N N . GLY D 1 88 ? -32.282 5.609 40.286 1.00 64.84 88 GLY D N 1
ATOM 2543 C CA . GLY D 1 88 ? -32.670 6.423 39.123 1.00 66.48 88 GLY D CA 1
ATOM 2544 C C . GLY D 1 88 ? -33.975 6.078 38.412 1.00 68.10 88 GLY D C 1
ATOM 2545 O O . GLY D 1 88 ? -34.452 6.855 37.555 1.00 67.40 88 GLY D O 1
ATOM 2546 N N . GLY D 1 89 ? -34.546 4.914 38.741 1.00 68.51 89 GLY D N 1
ATOM 2547 C CA . GLY D 1 89 ? -35.884 4.552 38.265 1.00 69.76 89 GLY D CA 1
ATOM 2548 C C . GLY D 1 89 ? -36.931 5.476 38.867 1.00 70.35 89 GLY D C 1
ATOM 2549 O O . GLY D 1 89 ? -38.092 5.492 38.440 1.00 71.26 89 GLY D O 1
#

Foldseek 3Di:
DEEEPVVCVVCVPVQQVVQVPVVDWYWYDDPVDIDIHHHPVVVVVVVVVVVLVVDVVSVVVVVVPVVD/DAEEVVVCVVCVPVVQVVLVVVVDWHWYDYPVGIDIHHHPVVVVCVVVVVVLCVPVVSVVVVVVVVVVVVVDVVVVVVVVPPDD/DEDEPVVCVVPVVVVQVVQVPVVDWYWYADPVGIDIDHDPVVVVVVVVLVVQPPDPVSVVVVVVVLVPDVVSVVVVVVVVVVVVVD/DEEEVVVCVVPVPVQLVCQVVVVDWHWYQYPVGIDIHHHPVVVVVVVVVVVLVVDVVSVVCVVPVDPPVVVVVVVVVVVVPD

Radius of gyration: 23.56 Å; Cα contacts (8 Å, |Δi|>4): 535; chains: 4; bounding box: 57×50×67 Å

Organism: Mycobacterium tuberculosis (strain ATCC 25618 / H37Rv) (NCBI:txid83332)

GO terms:
  GO:0006355 regulation of DNA-templated transcription (P, IDA)
  GO:0005515 protein binding (F, IPI)

Solvent-accessible surface area: 17431 Å² total; per-residue (Å²): 135,93,18,37,1,56,95,0,90,121,136,2,48,70,11,0,109,43,0,43,100,61,28,106,44,0,95,2,78,9,202,45,24,66,0,0,1,5,1,6,61,3,12,46,5,2,42,82,4,4,83,10,8,40,27,15,38,2,3,37,18,7,82,87,2,70,86,192,244,58,33,39,0,61,60,0,85,111,120,2,59,70,14,0,100,75,0,28,106,58,44,108,43,19,96,0,61,17,168,35,23,60,0,2,1,0,1,5,55,0,7,37,0,4,61,80,4,5,107,59,3,28,46,2,16,19,0,36,144,26,98,71,38,13,58,161,60,137,67,33,140,90,39,127,69,127,67,83,90,139,131,282,110,77,33,44,1,51,101,0,96,123,106,1,51,60,3,0,111,54,0,42,104,52,41,80,46,0,80,0,53,18,225,51,27,48,0,1,0,6,3,0,82,3,9,49,3,2,44,102,10,3,101,114,3,156,27,9,48,50,0,27,147,22,24,77,19,6,64,194,48,156,19,0,69,70,18,64,72,118,0,62,38,50,16,189,134,166,204,55,30,51,1,70,88,0,73,131,134,1,65,66,18,0,87,76,0,31,99,77,55,93,39,12,99,1,44,24,226,30,32,42,0,6,0,0,1,2,110,0,21,59,1,0,38,82,7,5,109,56,2,100,9,9,62,38,0,34,98,26,79,81,14,156,107,90,155,70,127,50,71,76,76,121,188,128,147,86,71,107

Secondary structure (DSSP, 8-state):
-EEEHHHHHHTHHHHHHHHHHH---EEEE-TT--EEEEEHHHHHHHHHHHHHTTSHHHHHHHHHHHT-/--EEHHHHHHTHHHHHHHHHHT---EEEEETTEEEEEEEHHHHHHHHHHHHHTTSTTHHHHHHHHHHHHHH-HHHHHHHHHS--/-EEEHHHHHH-HHHHHHHHHHH---EEEE-TT--EEEEEHHHHHHHHHHHHH-SSHHHHHHHHHHHHHSHHHHHHHHHHHHHHHT-/--EEHHHHHHTHHHHHHHHHHTT--EEEE-TT--EEEEEHHHHHHHHHHHHHTTSHHHHHHHH----HHHHHHHHHHHHHH-

Nearest PDB structures (foldseek):
  3cto-assembly1_C  TM=1.009E+00  e=1.147E-14  Mycobacterium tuberculosis
  3cto-assembly1_A  TM=9.576E-01  e=2.866E-10  Mycobacterium tuberculosis
  3d55-assembly1_B  TM=7.842E-01  e=3.629E-11  Mycobacterium tuberculosis
  3d55-assembly1_D  TM=7.773E-01  e=7.743E-11  Mycobacterium tuberculosis
  3oei-assembly2_E  TM=5.631E-01  e=1.896E-10  Mycobacterium tuberculosis